Protein AF-A0A517LA61-F1 (afdb_monomer)

Radius of gyration: 18.2 Å; Cα contacts (8 Å, |Δi|>4): 589; chains: 1; bounding box: 49×53×45 Å

InterPro domains:
  IPR001279 Metallo-beta-lactamase [PF00753] (27-168)
  IPR001279 Metallo-beta-lactamase [SM00849] (23-198)
  IPR036866 Ribonuclease Z/Hydroxyacylglutathione hydrolase-like [G3DSA:3.60.15.10] (1-205)
  IPR036866 Ribonuclease Z/Hydroxyacylglutathione hydrolase-like [SSF56281] (8-183)
  IPR050855 Metallo-beta-lactamase type 2-like [PTHR42951] (25-186)

Structure (mmCIF, N/CA/C/O backbone):
data_AF-A0A517LA61-F1
#
_entry.id   AF-A0A517LA61-F1
#
loop_
_atom_site.group_PDB
_atom_site.id
_atom_site.type_symbol
_atom_site.label_atom_id
_atom_site.label_alt_id
_atom_site.label_comp_id
_atom_site.label_asym_id
_atom_site.label_entity_id
_atom_site.label_seq_id
_atom_site.pdbx_PDB_ins_code
_atom_site.Cartn_x
_atom_site.Cartn_y
_atom_site.Cartn_z
_atom_site.occupancy
_atom_site.B_iso_or_equiv
_atom_site.auth_seq_id
_atom_site.auth_comp_id
_atom_site.auth_asym_id
_atom_site.auth_atom_id
_atom_site.pdbx_PDB_model_num
ATOM 1 N N . MET A 1 1 ? -12.505 10.929 -4.471 1.00 92.62 1 MET A N 1
ATOM 2 C CA . MET A 1 1 ? -12.073 9.514 -4.511 1.00 92.62 1 MET A CA 1
ATOM 3 C C . MET A 1 1 ? -13.281 8.615 -4.743 1.00 92.62 1 MET A C 1
ATOM 5 O O . MET A 1 1 ? -14.379 9.000 -4.360 1.00 92.62 1 MET A O 1
ATOM 9 N N . GLN A 1 2 ? -13.093 7.457 -5.373 1.00 95.50 2 GLN A N 1
ATOM 10 C CA . GLN A 1 2 ? -14.073 6.368 -5.404 1.00 95.50 2 GLN A CA 1
ATOM 11 C C . GLN A 1 2 ? -13.797 5.432 -4.224 1.00 95.50 2 GLN A C 1
ATOM 13 O O . GLN A 1 2 ? -12.636 5.154 -3.944 1.00 95.50 2 GLN A O 1
ATOM 18 N N . VAL A 1 3 ? -14.842 4.941 -3.558 1.00 98.00 3 VAL A N 1
ATOM 19 C CA . VAL A 1 3 ? -14.723 3.997 -2.438 1.00 98.00 3 VAL A CA 1
ATOM 20 C C . VAL A 1 3 ? -15.301 2.652 -2.853 1.00 98.00 3 VAL A C 1
ATOM 22 O O . VAL A 1 3 ? -16.419 2.583 -3.363 1.00 98.00 3 VAL A O 1
ATOM 25 N N . HIS A 1 4 ? -14.544 1.589 -2.618 1.00 98.06 4 HIS A N 1
ATOM 26 C CA . HIS A 1 4 ? -14.990 0.211 -2.728 1.00 98.06 4 HIS A CA 1
ATOM 27 C C . HIS A 1 4 ? -14.914 -0.443 -1.346 1.00 98.06 4 HIS A C 1
ATOM 29 O O . HIS A 1 4 ? -13.824 -0.667 -0.821 1.00 98.06 4 HIS A O 1
ATOM 35 N N . ALA A 1 5 ? -16.070 -0.736 -0.750 1.00 97.81 5 ALA A N 1
ATOM 36 C CA . ALA A 1 5 ? -16.143 -1.563 0.449 1.00 97.81 5 ALA A CA 1
ATOM 37 C C . ALA A 1 5 ? -15.910 -3.023 0.035 1.00 97.81 5 ALA A C 1
ATOM 39 O O . ALA A 1 5 ? -16.805 -3.659 -0.520 1.00 97.81 5 ALA A O 1
ATOM 40 N N . TYR A 1 6 ? -14.694 -3.526 0.257 1.00 97.81 6 TYR A N 1
ATOM 41 C CA . TYR A 1 6 ? -14.330 -4.912 -0.047 1.00 97.81 6 TYR A CA 1
ATOM 42 C C . TYR A 1 6 ? -15.105 -5.881 0.855 1.00 97.81 6 TYR A C 1
ATOM 44 O O . TYR A 1 6 ? -15.585 -6.924 0.416 1.00 97.81 6 TYR A O 1
ATOM 52 N N . ASN A 1 7 ? -15.265 -5.499 2.121 1.00 96.50 7 ASN A N 1
ATOM 53 C CA . ASN A 1 7 ? -16.145 -6.120 3.105 1.00 96.50 7 ASN A CA 1
ATOM 54 C C . ASN A 1 7 ? -16.498 -5.074 4.192 1.00 96.50 7 ASN A C 1
ATOM 56 O O . ASN A 1 7 ? -16.289 -3.878 3.995 1.00 96.50 7 ASN A O 1
ATOM 60 N N . ASN A 1 8 ? -17.026 -5.510 5.340 1.00 95.12 8 ASN A N 1
ATOM 61 C CA . ASN A 1 8 ? -17.502 -4.610 6.401 1.00 95.12 8 ASN A CA 1
ATOM 62 C C . ASN A 1 8 ? -16.403 -3.761 7.072 1.00 95.12 8 ASN A C 1
ATOM 64 O O . ASN A 1 8 ? -16.715 -2.733 7.673 1.00 95.12 8 ASN A O 1
ATOM 68 N N . ASP A 1 9 ? -15.140 -4.183 7.004 1.00 97.50 9 ASP A N 1
ATOM 69 C CA . ASP A 1 9 ? -14.018 -3.578 7.732 1.00 97.50 9 ASP A CA 1
ATOM 70 C C . ASP A 1 9 ? -12.802 -3.291 6.836 1.00 97.50 9 ASP A C 1
ATOM 72 O O . ASP A 1 9 ? -11.721 -2.963 7.324 1.00 97.50 9 ASP A O 1
ATOM 76 N N . THR A 1 10 ? -12.959 -3.388 5.517 1.00 98.62 10 THR A N 1
ATOM 77 C CA . THR A 1 10 ? -11.886 -3.194 4.538 1.00 98.62 10 THR A CA 1
ATOM 78 C C . THR A 1 10 ? -12.390 -2.344 3.387 1.00 98.62 10 THR A C 1
ATOM 80 O O . THR A 1 10 ? -13.300 -2.740 2.656 1.00 98.62 10 THR A O 1
ATOM 83 N N . TYR A 1 11 ? -11.767 -1.185 3.202 1.00 98.81 11 TYR A N 1
ATOM 84 C CA . TYR A 1 11 ? -12.124 -0.233 2.160 1.00 98.81 11 TYR A CA 1
ATOM 85 C C . TYR A 1 11 ? -10.917 0.037 1.271 1.00 98.81 11 TYR A C 1
ATOM 87 O O . TYR A 1 11 ? -9.821 0.313 1.755 1.00 98.81 11 TYR A O 1
ATOM 95 N N . ILE A 1 12 ? -11.146 -0.017 -0.036 1.00 98.75 12 ILE A N 1
ATOM 96 C CA . ILE A 1 12 ? -10.175 0.326 -1.070 1.00 98.75 12 ILE A CA 1
ATOM 97 C C . ILE A 1 12 ? -10.637 1.642 -1.692 1.00 98.75 12 ILE A C 1
ATOM 99 O O . ILE A 1 12 ? -11.758 1.738 -2.201 1.00 98.75 12 ILE A O 1
ATOM 103 N N . LEU A 1 13 ? -9.798 2.670 -1.635 1.00 98.69 13 LEU A N 1
ATOM 104 C CA . LEU A 1 13 ? -10.106 3.995 -2.157 1.00 98.69 13 LEU A CA 1
ATOM 105 C C . LEU A 1 13 ? -9.262 4.253 -3.402 1.00 98.69 13 LEU A C 1
ATOM 107 O O . LEU A 1 13 ? -8.049 4.125 -3.353 1.00 98.69 13 LEU A O 1
ATOM 111 N N . ARG A 1 14 ? -9.888 4.659 -4.510 1.00 97.62 14 ARG A N 1
ATOM 112 C CA . ARG A 1 14 ? -9.196 5.081 -5.740 1.00 97.62 14 ARG A CA 1
ATOM 113 C C . ARG A 1 14 ? -9.246 6.598 -5.875 1.00 97.62 14 ARG A C 1
ATOM 115 O O . ARG A 1 14 ? -10.335 7.191 -5.911 1.00 97.62 14 ARG A O 1
ATOM 122 N N . GLN A 1 15 ? -8.096 7.243 -6.026 1.00 97.69 15 GLN A N 1
ATOM 123 C CA . GLN A 1 15 ? -8.041 8.651 -6.411 1.00 97.69 15 GLN A CA 1
ATOM 124 C C . GLN A 1 15 ? -8.430 8.852 -7.884 1.00 97.69 15 GLN A C 1
ATOM 126 O O . GLN A 1 15 ? -8.139 8.039 -8.757 1.00 97.69 15 GLN A O 1
ATOM 131 N N . SER A 1 16 ? -9.146 9.942 -8.169 1.00 95.56 16 SER A N 1
ATOM 132 C CA . SER A 1 16 ? -9.671 10.201 -9.511 1.00 95.56 16 SER A CA 1
ATOM 133 C C . SER A 1 16 ? -8.575 10.673 -10.464 1.00 95.56 16 SER A C 1
ATOM 135 O O . SER A 1 16 ? -7.780 11.540 -10.113 1.00 95.56 16 SER A O 1
ATOM 137 N N . GLY A 1 17 ? -8.635 10.224 -11.721 1.00 94.38 17 GLY A N 1
ATOM 138 C CA . GLY A 1 17 ? -7.790 10.757 -12.800 1.00 94.38 17 GLY A CA 1
ATOM 139 C C . GLY A 1 17 ? -8.034 12.241 -13.087 1.00 94.38 17 GLY A C 1
ATOM 140 O O . GLY A 1 17 ? -7.230 12.894 -13.745 1.00 94.38 17 GLY A O 1
ATOM 141 N N . LEU A 1 18 ? -9.152 12.795 -12.603 1.00 93.94 18 LEU A N 1
ATOM 142 C CA . LEU A 1 18 ? -9.452 14.224 -12.711 1.00 93.94 18 LEU A CA 1
ATOM 143 C C . LEU A 1 18 ? -8.603 15.075 -11.759 1.00 93.94 18 LEU A C 1
ATOM 145 O O . LEU A 1 18 ? -8.329 16.228 -12.081 1.00 93.94 18 LEU A O 1
ATOM 149 N N . THR A 1 19 ? -8.209 14.519 -10.609 1.00 94.94 19 THR A N 1
ATOM 150 C CA . THR A 1 19 ? -7.419 15.226 -9.588 1.00 94.94 19 THR A CA 1
ATOM 151 C C . THR A 1 19 ? -5.923 15.095 -9.832 1.00 94.94 19 THR A C 1
ATOM 153 O O . THR A 1 19 ? -5.206 16.083 -9.696 1.00 94.94 19 THR A O 1
ATOM 156 N N . ASP A 1 20 ? -5.478 13.902 -10.233 1.00 94.94 20 ASP A N 1
ATOM 157 C CA . ASP A 1 20 ? -4.083 13.607 -10.549 1.00 94.94 20 ASP A CA 1
ATOM 158 C C . ASP A 1 20 ? -3.984 12.350 -11.430 1.00 94.94 20 ASP A C 1
ATOM 160 O O . ASP A 1 20 ? -4.864 11.488 -11.357 1.00 94.94 20 ASP A O 1
ATOM 164 N N . TYR A 1 21 ? -2.965 12.251 -12.289 1.00 94.19 21 TYR A N 1
ATOM 165 C CA . TYR A 1 21 ? -2.841 11.125 -13.222 1.00 94.19 21 TYR A CA 1
ATOM 166 C C . TYR A 1 21 ? -2.330 9.842 -12.560 1.00 94.19 21 TYR A C 1
ATOM 168 O O . TYR A 1 21 ? -2.612 8.769 -13.091 1.00 94.19 21 TYR A O 1
ATOM 176 N N . GLU A 1 22 ? -1.652 9.936 -11.410 1.00 94.62 22 GLU A N 1
ATOM 177 C CA . GLU A 1 22 ? -1.128 8.769 -10.689 1.00 94.62 22 GLU A CA 1
ATOM 178 C C . GLU A 1 22 ? -2.254 7.859 -10.194 1.00 94.62 22 GLU A C 1
ATOM 180 O O . GLU A 1 22 ? -2.096 6.641 -10.108 1.00 94.62 22 GLU A O 1
ATOM 185 N N . LYS A 1 23 ? -3.430 8.447 -9.917 1.00 95.69 23 LYS A N 1
ATOM 186 C CA . LYS A 1 23 ? -4.659 7.742 -9.512 1.00 95.69 23 LYS A CA 1
ATOM 187 C C . LYS A 1 23 ? -4.413 6.663 -8.436 1.00 95.69 23 LYS A C 1
ATOM 189 O O . LYS A 1 23 ? -4.905 5.539 -8.626 1.00 95.69 23 LYS A O 1
ATOM 194 N N . PRO A 1 24 ? -3.692 6.976 -7.340 1.00 97.69 24 PRO A N 1
ATOM 195 C CA . PRO A 1 24 ? -3.276 5.971 -6.375 1.00 97.69 24 PRO A CA 1
ATOM 196 C C . PRO A 1 24 ? -4.459 5.272 -5.702 1.00 97.69 24 PRO A C 1
ATOM 198 O O . PRO A 1 24 ? -5.574 5.815 -5.611 1.00 97.69 24 PRO A O 1
ATOM 201 N N . PHE A 1 25 ? -4.191 4.066 -5.215 1.00 98.69 25 PHE A N 1
ATOM 202 C CA . PHE A 1 25 ? -5.055 3.316 -4.320 1.00 98.69 25 PHE A CA 1
ATOM 203 C C . PHE A 1 25 ? -4.609 3.504 -2.869 1.00 98.69 25 PHE A C 1
ATOM 205 O O . PHE A 1 25 ? -3.439 3.340 -2.551 1.00 98.69 25 PHE A O 1
ATOM 212 N N . LEU A 1 26 ? -5.559 3.815 -1.990 1.00 98.69 26 LEU A N 1
ATOM 213 C CA . LEU A 1 26 ? -5.361 3.879 -0.543 1.00 98.69 26 LEU A CA 1
ATOM 214 C C . LEU A 1 26 ? -6.178 2.760 0.102 1.00 98.69 26 LEU A C 1
ATOM 216 O O . LEU A 1 26 ? -7.251 2.393 -0.395 1.00 98.69 26 LEU A O 1
ATOM 220 N N . TYR A 1 27 ? -5.713 2.261 1.242 1.00 98.88 27 TYR A N 1
ATOM 221 C CA . TYR A 1 27 ? -6.362 1.153 1.940 1.00 98.88 27 TYR A CA 1
ATOM 222 C C . TYR A 1 27 ? -6.711 1.554 3.366 1.00 98.88 27 TYR A C 1
ATOM 224 O O . TYR A 1 27 ? -5.841 1.977 4.122 1.00 98.88 27 TYR A O 1
ATOM 232 N N . LEU A 1 28 ? -7.983 1.407 3.741 1.00 98.81 28 LEU A N 1
ATOM 233 C CA . LEU A 1 28 ? -8.470 1.690 5.089 1.00 98.81 28 LEU A CA 1
ATOM 234 C C . LEU A 1 28 ? -8.978 0.395 5.732 1.00 98.81 28 LEU A C 1
ATOM 236 O O . LEU A 1 28 ? -9.988 -0.175 5.307 1.00 98.81 28 LEU A O 1
ATOM 240 N N . LEU A 1 29 ? -8.244 -0.078 6.737 1.00 98.88 29 LEU A N 1
ATOM 241 C CA . LEU A 1 29 ? -8.402 -1.390 7.359 1.00 98.88 29 LEU A CA 1
ATOM 242 C C . LEU A 1 29 ? -8.835 -1.220 8.816 1.00 98.88 29 LEU A C 1
ATOM 244 O O . LEU A 1 29 ? -8.061 -0.759 9.656 1.00 98.88 29 LEU A O 1
ATOM 248 N N . PHE A 1 30 ? -10.069 -1.590 9.133 1.00 98.62 30 PHE A N 1
ATOM 249 C CA . PHE A 1 30 ? -10.589 -1.539 10.494 1.00 98.62 30 PHE A CA 1
ATOM 250 C C . PHE A 1 30 ? -10.239 -2.818 11.257 1.00 98.62 30 PHE A C 1
ATOM 252 O O . PHE A 1 30 ? -10.290 -3.925 10.719 1.00 98.62 30 PHE A O 1
ATOM 259 N N . GLY A 1 31 ? -9.887 -2.641 12.528 1.00 97.62 31 GLY A N 1
ATOM 260 C CA . GLY A 1 31 ? -9.835 -3.690 13.538 1.00 97.62 31 GLY A CA 1
ATOM 261 C C . GLY A 1 31 ? -10.668 -3.304 14.766 1.00 97.62 31 GLY A C 1
ATOM 262 O O . GLY A 1 31 ? -11.610 -2.510 14.695 1.00 97.62 31 GLY A O 1
ATOM 263 N N . HIS A 1 32 ? -10.303 -3.839 15.928 1.00 95.19 32 HIS A N 1
ATOM 264 C CA . HIS A 1 32 ? -10.955 -3.531 17.197 1.00 95.19 32 HIS A CA 1
ATOM 265 C C . HIS A 1 32 ? -10.211 -2.415 17.942 1.00 95.19 32 HIS A C 1
ATOM 267 O O . HIS A 1 32 ? -9.141 -2.628 18.514 1.00 95.19 32 HIS A O 1
ATOM 273 N N . GLY A 1 33 ? -10.801 -1.219 17.964 1.00 96.75 33 GLY A N 1
ATOM 274 C CA . GLY A 1 33 ? -10.229 -0.043 18.631 1.00 96.75 33 GLY A CA 1
ATOM 275 C C . GLY A 1 33 ? -9.178 0.703 17.802 1.00 96.75 33 GLY A C 1
ATOM 276 O O . GLY A 1 33 ? -8.739 1.775 18.213 1.00 96.75 33 GLY A O 1
ATOM 277 N N . LYS A 1 34 ? -8.792 0.179 16.632 1.00 98.50 34 LYS A N 1
ATOM 278 C CA . LYS A 1 34 ? -7.842 0.818 15.716 1.00 98.50 34 LYS A CA 1
ATOM 279 C C . LYS A 1 34 ? -8.290 0.694 14.266 1.00 98.50 34 LYS A C 1
ATOM 281 O O . LYS A 1 34 ? -8.970 -0.262 13.896 1.00 98.50 34 LYS A O 1
ATOM 286 N N . VAL A 1 35 ? -7.872 1.650 13.453 1.00 98.62 35 VAL A N 1
ATOM 287 C CA . VAL A 1 35 ? -8.028 1.652 12.000 1.00 98.62 35 VAL A CA 1
ATOM 288 C C . VAL A 1 35 ? -6.698 2.054 11.376 1.00 98.62 35 VAL A C 1
ATOM 290 O O . VAL A 1 35 ? -6.043 2.973 11.858 1.00 98.62 35 VAL A O 1
ATOM 293 N N . TYR A 1 36 ? -6.279 1.348 10.333 1.00 98.94 36 TYR A N 1
ATOM 294 C CA . TYR A 1 36 ? -5.043 1.629 9.615 1.00 98.94 36 TYR A CA 1
ATOM 295 C C . TYR A 1 36 ? -5.353 2.209 8.242 1.00 98.94 36 TYR A C 1
ATOM 297 O O . TYR A 1 36 ? -6.097 1.602 7.474 1.00 98.94 36 TYR A O 1
ATOM 305 N N . LEU A 1 37 ? -4.788 3.375 7.953 1.00 98.94 37 LEU A N 1
ATOM 306 C CA . LEU A 1 37 ? -4.734 3.964 6.625 1.00 98.94 37 LEU A CA 1
ATOM 307 C C . LEU A 1 37 ? -3.338 3.722 6.048 1.00 98.94 37 LEU A C 1
ATOM 309 O O . LEU A 1 37 ? -2.357 4.211 6.611 1.00 98.94 37 LEU A O 1
ATOM 313 N N . LEU A 1 38 ? -3.279 2.996 4.933 1.00 98.94 38 LEU A N 1
ATOM 314 C CA . LEU A 1 38 ? -2.085 2.858 4.107 1.00 98.94 38 LEU A CA 1
ATOM 315 C C . LEU A 1 38 ? -2.167 3.835 2.932 1.00 98.94 38 LEU A C 1
ATOM 317 O O . LEU A 1 38 ? -3.091 3.734 2.119 1.00 98.94 38 LEU A O 1
ATOM 321 N N . ASP A 1 39 ? -1.167 4.712 2.864 1.00 98.81 39 ASP A N 1
ATOM 322 C CA . ASP A 1 39 ? -1.005 5.809 1.911 1.00 98.81 39 ASP A CA 1
ATOM 323 C C . ASP A 1 39 ? -2.064 6.919 2.048 1.00 98.81 39 ASP A C 1
ATOM 325 O O . ASP A 1 39 ? -3.205 6.711 2.463 1.00 98.81 39 ASP A O 1
ATOM 329 N N . THR A 1 40 ? -1.671 8.150 1.718 1.00 98.62 40 THR A N 1
ATOM 330 C CA . THR A 1 40 ? -2.514 9.356 1.792 1.00 98.62 40 THR A CA 1
ATOM 331 C C . THR A 1 40 ? -2.807 9.953 0.413 1.00 98.62 40 THR A C 1
ATOM 333 O O . THR A 1 40 ? -3.502 10.966 0.292 1.00 98.62 40 THR A O 1
ATOM 336 N N . GLY A 1 41 ? -2.373 9.262 -0.640 1.00 97.19 41 GLY A N 1
ATOM 337 C CA . GLY A 1 41 ? -2.674 9.575 -2.028 1.00 97.19 41 GLY A CA 1
ATOM 338 C C . GLY A 1 41 ? -1.785 10.661 -2.622 1.00 97.19 41 GLY A C 1
ATOM 339 O O . GLY A 1 41 ? -0.766 11.059 -2.063 1.00 97.19 41 GLY A O 1
ATOM 340 N N . SER A 1 42 ? -2.219 11.139 -3.785 1.00 97.06 42 SER A N 1
ATOM 341 C CA . SER A 1 42 ? -1.485 12.042 -4.667 1.00 97.06 42 SER A CA 1
ATOM 342 C C . SER A 1 42 ? -2.091 13.456 -4.647 1.00 97.06 42 SER A C 1
ATOM 344 O O . SER A 1 42 ? -3.095 13.725 -3.975 1.00 97.06 42 SER A O 1
ATOM 346 N N . LEU A 1 43 ? -1.490 14.390 -5.386 1.00 94.25 43 LEU A N 1
ATOM 347 C CA . LEU A 1 43 ? -1.892 15.795 -5.472 1.00 94.25 43 LEU A CA 1
ATOM 348 C C . LEU A 1 43 ? -3.405 15.963 -5.671 1.00 94.25 43 LEU A C 1
ATOM 350 O O . LEU A 1 43 ? -4.046 15.256 -6.444 1.00 94.25 43 LEU A O 1
ATOM 354 N N . ASN A 1 44 ? -3.988 16.934 -4.965 1.00 94.50 44 ASN A N 1
ATOM 355 C CA . ASN A 1 44 ? -5.423 17.242 -5.009 1.00 94.50 44 ASN A CA 1
ATOM 356 C C . ASN A 1 44 ? -6.346 16.054 -4.646 1.00 94.50 44 ASN A C 1
ATOM 358 O O . ASN A 1 44 ? -7.528 16.067 -4.994 1.00 94.50 44 ASN A O 1
ATOM 362 N N . GLY A 1 45 ? -5.828 15.022 -3.967 1.00 94.44 45 GLY A N 1
ATOM 363 C CA . GLY A 1 45 ? -6.600 13.846 -3.561 1.00 94.44 45 GLY A CA 1
ATOM 364 C C . GLY A 1 45 ? -7.586 14.118 -2.425 1.00 94.44 45 GLY 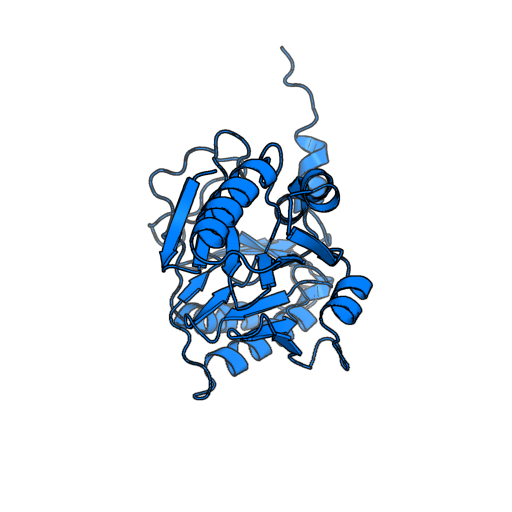A C 1
ATOM 365 O O . GLY A 1 45 ? -8.702 13.595 -2.463 1.00 94.44 45 GLY A O 1
ATOM 366 N N . HIS A 1 46 ? -7.184 14.957 -1.461 1.00 96.06 46 HIS A N 1
ATOM 367 C CA . HIS A 1 46 ? -7.961 15.357 -0.277 1.00 96.06 46 HIS A CA 1
ATOM 368 C C . HIS A 1 46 ? -8.642 14.165 0.433 1.00 96.06 46 HIS A C 1
ATOM 370 O O . HIS A 1 46 ? -9.874 14.051 0.408 1.00 96.06 46 HIS A O 1
ATOM 376 N N . PRO A 1 47 ? -7.866 13.214 0.993 1.00 97.50 47 PRO A N 1
ATOM 377 C CA . PRO A 1 47 ? -8.405 11.983 1.570 1.00 97.50 47 PRO A CA 1
ATOM 378 C C . PRO A 1 47 ? -9.229 12.178 2.857 1.00 97.50 47 PRO A C 1
ATOM 380 O O . PRO A 1 47 ? -10.101 11.352 3.138 1.00 97.50 47 PRO A O 1
ATOM 383 N N . ALA A 1 48 ? -9.007 13.223 3.662 1.00 98.12 48 ALA A N 1
ATOM 384 C CA . ALA A 1 48 ? -9.587 13.259 5.010 1.00 98.12 48 ALA A CA 1
ATOM 385 C C . ALA A 1 48 ? -11.124 13.290 5.066 1.00 98.12 48 ALA A C 1
ATOM 387 O O . ALA A 1 48 ? -11.670 12.576 5.907 1.00 98.12 48 ALA A O 1
ATOM 388 N N . PRO A 1 49 ? -11.867 14.029 4.213 1.00 97.75 49 PRO A N 1
ATOM 389 C CA . PRO A 1 49 ? -13.323 14.070 4.299 1.00 97.75 49 PRO A CA 1
ATOM 390 C C . PRO A 1 49 ? -13.946 12.706 4.006 1.00 97.75 49 PRO A C 1
ATOM 392 O O . PRO A 1 49 ? -14.895 12.301 4.675 1.00 97.75 49 PRO A O 1
ATOM 395 N N . ILE A 1 50 ? -13.397 11.967 3.032 1.00 98.19 50 ILE A N 1
ATOM 396 C CA . ILE A 1 50 ? -13.914 10.637 2.704 1.00 98.19 50 ILE A CA 1
ATOM 397 C C . ILE A 1 50 ? -13.556 9.619 3.792 1.00 98.19 50 ILE A C 1
ATOM 399 O O . ILE A 1 50 ? -14.405 8.813 4.161 1.00 98.19 50 ILE A O 1
ATOM 403 N N . ILE A 1 51 ? -12.356 9.706 4.373 1.00 98.62 51 ILE A N 1
ATOM 404 C CA . ILE A 1 51 ? -11.951 8.870 5.511 1.00 98.62 51 ILE A CA 1
ATOM 405 C C . ILE A 1 51 ? -12.821 9.160 6.738 1.00 98.62 51 ILE A C 1
ATOM 407 O O . ILE A 1 51 ? -13.293 8.226 7.381 1.00 98.62 51 ILE A O 1
ATOM 411 N N . ALA A 1 52 ? -13.091 10.433 7.041 1.00 98.44 52 ALA A N 1
ATOM 412 C CA . ALA A 1 52 ? -13.956 10.831 8.149 1.00 98.44 52 ALA A CA 1
ATOM 413 C C . ALA A 1 52 ? -15.373 10.266 7.996 1.00 98.44 52 ALA A C 1
ATOM 415 O O . ALA A 1 52 ? -15.927 9.763 8.971 1.00 98.44 52 ALA A O 1
ATOM 416 N N . ASN A 1 53 ? -15.932 10.283 6.780 1.00 98.19 53 ASN A N 1
ATOM 417 C CA . ASN A 1 53 ? -17.241 9.688 6.509 1.00 98.19 53 ASN A CA 1
ATOM 418 C C . ASN A 1 53 ? -17.240 8.172 6.755 1.00 98.19 53 ASN A C 1
ATOM 420 O O . ASN A 1 53 ? -18.097 7.678 7.480 1.00 98.19 53 ASN A O 1
ATOM 424 N N . ILE A 1 54 ? -16.244 7.443 6.237 1.00 98.44 54 ILE A N 1
ATOM 425 C CA . ILE A 1 54 ? -16.152 5.987 6.441 1.00 98.44 54 ILE A CA 1
ATOM 426 C C . ILE A 1 54 ? -15.979 5.653 7.933 1.00 98.44 54 ILE A C 1
ATOM 428 O O . ILE A 1 54 ? -16.619 4.737 8.449 1.00 98.44 54 ILE A O 1
ATOM 432 N N . ILE A 1 55 ? -15.145 6.408 8.658 1.00 98.44 55 ILE A N 1
ATOM 433 C CA . ILE A 1 55 ? -14.960 6.220 10.104 1.00 98.44 55 ILE A CA 1
ATOM 434 C C . ILE A 1 55 ? -16.247 6.553 10.872 1.00 98.44 55 ILE A C 1
ATOM 436 O O . ILE A 1 55 ? -16.571 5.853 11.831 1.00 98.44 55 ILE A O 1
ATOM 440 N N . ALA A 1 56 ? -16.997 7.583 10.473 1.00 98.00 56 ALA A N 1
ATOM 441 C CA . ALA A 1 56 ? -18.278 7.924 11.091 1.00 98.00 56 ALA A CA 1
ATOM 442 C C . ALA A 1 56 ? -19.300 6.795 10.931 1.00 98.00 56 ALA A C 1
ATOM 444 O O . ALA A 1 56 ? -19.910 6.392 11.923 1.00 98.00 56 ALA A O 1
ATOM 445 N N . ASP A 1 57 ? -19.412 6.234 9.727 1.00 97.00 57 ASP A N 1
ATOM 446 C CA . ASP A 1 57 ? -20.294 5.102 9.443 1.00 97.00 57 ASP A CA 1
ATOM 447 C C . ASP A 1 57 ? -19.893 3.864 10.260 1.00 97.00 57 ASP A C 1
ATOM 449 O O . ASP A 1 57 ? -20.736 3.237 10.906 1.00 97.00 57 ASP A O 1
ATOM 453 N N . TYR A 1 58 ? -18.593 3.552 10.334 1.00 96.31 58 TYR A N 1
ATOM 454 C CA . TYR A 1 58 ? -18.096 2.457 11.170 1.00 96.31 58 TYR A CA 1
ATOM 455 C C . TYR A 1 58 ? -18.406 2.678 12.659 1.00 96.31 58 TYR A C 1
ATOM 457 O O . TYR A 1 58 ? -18.854 1.758 13.352 1.00 96.31 58 TYR A O 1
ATOM 465 N N . LYS A 1 59 ? -18.205 3.903 13.166 1.00 95.88 59 LYS A N 1
ATOM 466 C CA . LYS A 1 59 ? -18.466 4.257 14.570 1.00 95.88 59 LYS A CA 1
ATOM 467 C C . LYS A 1 59 ? -19.951 4.276 14.924 1.00 95.88 59 LYS A C 1
ATOM 469 O O . LYS A 1 59 ? -20.276 4.058 16.089 1.00 95.88 59 LYS A O 1
ATOM 474 N N . ALA A 1 60 ? -20.848 4.485 13.961 1.00 95.94 60 ALA A N 1
ATOM 475 C CA . ALA A 1 60 ? -22.288 4.382 14.196 1.00 95.94 60 ALA A CA 1
ATOM 476 C C . ALA A 1 60 ? -22.689 2.970 14.664 1.00 95.94 60 ALA A C 1
ATOM 478 O O . ALA A 1 60 ? -23.562 2.831 15.519 1.00 95.94 60 ALA A O 1
ATOM 479 N N . ALA A 1 61 ? -22.009 1.933 14.162 1.00 93.31 61 ALA A N 1
ATOM 480 C CA . ALA A 1 61 ? -22.148 0.558 14.643 1.00 93.31 61 ALA A CA 1
ATOM 481 C C . ALA A 1 61 ? -21.196 0.222 15.812 1.00 93.31 61 ALA A C 1
ATOM 483 O O . ALA A 1 61 ? -21.478 -0.685 16.593 1.00 93.31 61 ALA A O 1
ATOM 484 N N . ASN A 1 62 ? -20.086 0.957 15.953 1.00 93.69 62 ASN A N 1
ATOM 485 C CA . ASN A 1 62 ? -19.007 0.693 16.910 1.00 93.69 62 ASN A CA 1
ATOM 486 C C . ASN A 1 62 ? -18.622 1.969 17.695 1.00 93.69 62 ASN A C 1
ATOM 488 O O . ASN A 1 62 ? -17.611 2.605 17.389 1.00 93.69 62 ASN A O 1
ATOM 492 N N . PRO A 1 63 ? -19.386 2.365 18.730 1.00 94.31 63 PRO A N 1
ATOM 493 C CA . PRO A 1 63 ? -19.240 3.677 19.374 1.00 94.31 63 PRO A CA 1
ATOM 494 C C . PRO A 1 63 ? -17.954 3.854 20.203 1.00 94.31 63 PRO A C 1
ATOM 496 O O . PRO A 1 63 ? -17.671 4.960 20.670 1.00 94.31 63 PRO A O 1
ATOM 499 N N . ALA A 1 64 ? -17.163 2.795 20.394 1.00 94.94 64 ALA A N 1
ATOM 500 C CA . ALA A 1 64 ? -15.905 2.853 21.131 1.00 94.94 64 ALA A CA 1
ATOM 501 C C . ALA A 1 64 ? -14.895 3.837 20.489 1.00 94.94 64 ALA A C 1
ATOM 503 O O . ALA A 1 64 ? -14.937 4.076 19.275 1.00 94.94 64 ALA A O 1
ATOM 504 N N . PRO A 1 65 ? -13.981 4.436 21.277 1.00 96.81 65 PRO A N 1
ATOM 505 C CA . PRO A 1 65 ? -12.876 5.229 20.739 1.00 96.81 65 PRO A CA 1
ATOM 506 C C . PRO A 1 65 ? -12.028 4.443 19.728 1.00 96.81 65 PRO A C 1
ATOM 508 O O . PRO A 1 65 ? -11.872 3.230 19.868 1.00 96.81 65 PRO A O 1
ATOM 511 N N . LEU A 1 66 ? -11.481 5.140 18.728 1.00 97.50 66 LEU A N 1
ATOM 512 C CA . LEU A 1 66 ? -10.599 4.558 17.713 1.00 97.50 66 LEU A CA 1
ATOM 513 C C . LEU A 1 66 ? -9.259 5.292 17.659 1.00 97.50 66 LEU A C 1
ATOM 515 O O . LEU A 1 66 ? -9.215 6.515 17.747 1.00 97.50 66 LEU A O 1
ATOM 519 N N . GLU A 1 67 ? -8.183 4.550 17.438 1.00 98.44 67 GLU A N 1
ATOM 520 C CA . GLU A 1 67 ? -6.905 5.096 16.986 1.00 98.44 67 GLU A CA 1
ATOM 521 C C . GLU A 1 67 ? -6.794 4.928 15.463 1.00 98.44 67 GLU A C 1
ATOM 523 O O . GLU A 1 67 ? -6.770 3.805 14.961 1.00 98.44 67 GLU A O 1
ATOM 528 N N . LEU A 1 68 ? -6.733 6.036 14.726 1.00 98.81 68 LEU A N 1
ATOM 529 C CA . LEU A 1 68 ? -6.352 6.063 13.319 1.00 98.81 68 LEU A CA 1
ATOM 530 C C . LEU A 1 68 ? -4.828 6.060 13.215 1.00 98.81 68 LEU A C 1
ATOM 532 O O . LEU A 1 68 ? -4.169 7.035 13.570 1.00 98.81 68 LEU A O 1
ATOM 536 N N . ILE A 1 69 ? -4.274 4.969 12.708 1.00 98.88 69 ILE A N 1
ATOM 537 C CA . ILE A 1 69 ? -2.859 4.843 12.384 1.00 98.88 69 ILE A CA 1
ATOM 538 C C . ILE A 1 69 ? -2.694 5.176 10.904 1.00 98.88 69 ILE A C 1
ATOM 540 O O . ILE A 1 69 ? -3.287 4.512 10.060 1.00 98.88 69 ILE A O 1
ATOM 544 N N . VAL A 1 70 ? -1.894 6.190 10.594 1.00 98.94 70 VAL A N 1
ATOM 545 C CA . VAL A 1 70 ? -1.553 6.572 9.219 1.00 98.94 70 VAL A CA 1
ATOM 546 C C . VAL A 1 70 ? -0.126 6.131 8.943 1.00 98.94 70 VAL A C 1
ATOM 548 O O . VAL A 1 70 ? 0.795 6.545 9.651 1.00 98.94 70 VAL A O 1
ATOM 551 N N . GLY A 1 71 ? 0.044 5.277 7.942 1.00 98.81 71 GLY A N 1
ATOM 552 C CA . GLY A 1 71 ? 1.335 4.815 7.457 1.00 98.81 71 GLY A CA 1
ATOM 553 C C . GLY A 1 71 ? 1.375 4.803 5.935 1.00 98.81 71 GLY A C 1
ATOM 554 O O . GLY A 1 71 ? 0.364 5.030 5.275 1.00 98.81 71 GLY A O 1
ATOM 555 N N . HIS A 1 72 ? 2.552 4.533 5.386 1.00 98.81 72 HIS A N 1
ATOM 556 C CA . HIS A 1 72 ? 2.800 4.627 3.952 1.00 98.81 72 HIS A CA 1
ATOM 557 C C . HIS A 1 72 ? 3.515 3.374 3.480 1.00 98.81 72 HIS A C 1
ATOM 559 O O . HIS A 1 72 ? 4.325 2.813 4.221 1.00 98.81 72 HIS A O 1
ATOM 565 N N . SER A 1 73 ? 3.215 2.946 2.259 1.00 98.69 73 SER A N 1
ATOM 566 C CA . SER A 1 73 ? 3.960 1.884 1.601 1.00 98.69 73 SER A CA 1
ATOM 567 C C . SER A 1 73 ? 5.367 2.354 1.248 1.00 98.69 73 SER A C 1
ATOM 569 O O . SER A 1 73 ? 6.274 1.530 1.290 1.00 98.69 73 SER A O 1
ATOM 571 N N . HIS A 1 74 ? 5.556 3.650 0.955 1.00 98.19 74 HIS A N 1
ATOM 572 C CA . HIS A 1 74 ? 6.856 4.323 0.854 1.00 98.19 74 HIS A CA 1
ATOM 573 C C . HIS A 1 74 ? 6.736 5.864 0.760 1.00 98.19 74 HIS A C 1
ATOM 575 O O . HIS A 1 74 ? 5.648 6.429 0.854 1.00 98.19 74 HIS A O 1
ATOM 581 N N . SER A 1 75 ? 7.872 6.541 0.568 1.00 96.94 75 SER A N 1
ATOM 582 C CA . SER A 1 75 ? 8.054 7.995 0.666 1.00 96.94 75 SER A CA 1
ATOM 583 C C . SER A 1 75 ? 7.852 8.838 -0.598 1.00 96.94 75 SER A C 1
ATOM 585 O O . SER A 1 75 ? 8.107 10.048 -0.565 1.00 96.94 75 SER A O 1
ATOM 587 N N . HIS A 1 76 ? 7.405 8.269 -1.722 1.00 95.44 76 HIS A N 1
ATOM 588 C CA . HIS A 1 76 ? 7.133 9.084 -2.912 1.00 95.44 76 HIS A CA 1
ATOM 589 C C . HIS A 1 76 ? 5.875 9.940 -2.756 1.00 95.44 76 HIS A C 1
ATOM 591 O O . HIS A 1 76 ? 4.975 9.672 -1.962 1.00 95.44 76 HIS A O 1
ATOM 597 N N . TRP A 1 77 ? 5.857 11.053 -3.488 1.00 94.94 77 TRP A N 1
ATOM 598 C CA . TRP A 1 77 ? 4.898 12.146 -3.311 1.00 94.94 77 TRP A CA 1
ATOM 599 C C . TRP A 1 77 ? 3.447 11.723 -3.558 1.00 94.94 77 TRP A C 1
ATOM 601 O O . TRP A 1 77 ? 2.538 12.274 -2.951 1.00 94.94 77 TRP A O 1
ATOM 611 N N . ASP A 1 78 ? 3.236 10.753 -4.429 1.00 94.44 78 ASP A N 1
ATOM 612 C CA . ASP A 1 78 ? 1.965 10.151 -4.812 1.00 94.44 78 ASP A CA 1
ATOM 613 C C . ASP A 1 78 ? 1.401 9.170 -3.773 1.00 94.44 78 ASP A C 1
ATOM 615 O O . ASP A 1 78 ? 0.249 8.745 -3.887 1.00 94.44 78 ASP A O 1
ATOM 619 N N . HIS A 1 79 ? 2.172 8.909 -2.716 1.00 98.12 79 HIS A N 1
ATOM 620 C CA . HIS A 1 79 ? 1.763 8.167 -1.525 1.00 98.12 79 HIS A CA 1
ATOM 621 C C . HIS A 1 79 ? 1.546 9.071 -0.312 1.00 98.12 79 HIS A C 1
ATOM 623 O O . HIS A 1 79 ? 0.823 8.682 0.604 1.00 98.12 79 HIS A O 1
ATOM 629 N N . VAL A 1 80 ? 2.154 10.263 -0.296 1.00 98.19 80 VAL A N 1
ATOM 630 C CA . VAL A 1 80 ? 2.253 11.129 0.896 1.00 98.19 80 VAL A CA 1
ATOM 631 C C . VAL A 1 80 ? 1.637 12.522 0.695 1.00 98.19 80 VAL A C 1
ATOM 633 O O . VAL A 1 80 ? 1.704 13.377 1.580 1.00 98.19 80 VAL A O 1
ATOM 636 N N . ALA A 1 81 ? 1.051 12.826 -0.469 1.00 97.94 81 ALA A N 1
ATOM 637 C CA . ALA A 1 81 ? 0.553 14.177 -0.756 1.00 97.94 81 ALA A CA 1
ATOM 638 C C . ALA A 1 81 ? -0.608 14.595 0.160 1.00 97.94 81 ALA A C 1
ATOM 640 O O . ALA A 1 81 ? -0.831 15.794 0.356 1.00 97.94 81 ALA A O 1
ATOM 641 N N . GLY A 1 82 ? -1.343 13.633 0.725 1.00 98.06 82 GLY A N 1
ATOM 642 C CA . GLY A 1 82 ? -2.409 13.873 1.697 1.00 98.06 82 GLY A CA 1
ATOM 643 C C . GLY A 1 82 ? -1.922 14.097 3.133 1.00 98.06 82 GLY A C 1
ATOM 644 O O . GLY A 1 82 ? -2.729 14.444 3.998 1.00 98.06 82 GLY A O 1
ATOM 645 N N . ASP A 1 83 ? -0.623 13.958 3.411 1.00 98.62 83 ASP A N 1
ATOM 646 C CA . ASP A 1 83 ? -0.042 14.071 4.753 1.00 98.62 83 ASP A CA 1
ATOM 647 C C . ASP A 1 83 ? -0.420 15.344 5.513 1.00 98.62 83 ASP A C 1
ATOM 649 O O . ASP A 1 83 ? -0.734 15.238 6.702 1.00 98.62 83 ASP A O 1
ATOM 653 N N . PRO A 1 84 ? -0.401 16.553 4.907 1.00 97.81 84 PRO A N 1
ATOM 654 C CA . PRO A 1 84 ? -0.774 17.763 5.633 1.00 97.81 84 PRO A CA 1
ATOM 655 C C . PRO A 1 84 ? -2.202 17.700 6.178 1.00 97.81 84 PRO A C 1
ATOM 657 O O . PRO A 1 84 ? -2.470 18.21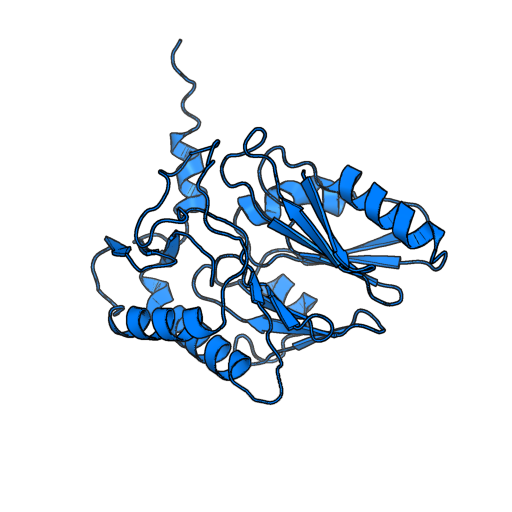9 7.259 1.00 97.81 84 PRO A O 1
ATOM 660 N N . GLU A 1 85 ? -3.116 17.054 5.455 1.00 97.12 85 GLU A N 1
ATOM 661 C CA . GLU A 1 85 ? -4.496 16.878 5.892 1.00 97.12 85 GLU A CA 1
ATOM 662 C C . GLU A 1 85 ? -4.588 15.810 6.986 1.00 97.12 85 GLU A C 1
ATOM 664 O O . GLU A 1 85 ? -5.196 16.040 8.030 1.00 97.12 85 GLU A O 1
ATOM 669 N N . MET A 1 86 ? -3.909 14.675 6.796 1.00 98.31 86 MET A N 1
ATOM 670 C CA . MET A 1 86 ? -3.966 13.550 7.730 1.00 98.31 86 MET A CA 1
ATOM 671 C C . MET A 1 86 ? -3.261 13.824 9.065 1.00 98.31 86 MET A C 1
ATOM 673 O O . MET A 1 86 ? -3.746 13.394 10.109 1.00 98.31 86 MET A O 1
ATOM 677 N N . LYS A 1 87 ? -2.172 14.604 9.077 1.00 97.56 87 LYS A N 1
ATOM 678 C CA . LYS A 1 87 ? -1.516 15.073 10.316 1.00 97.56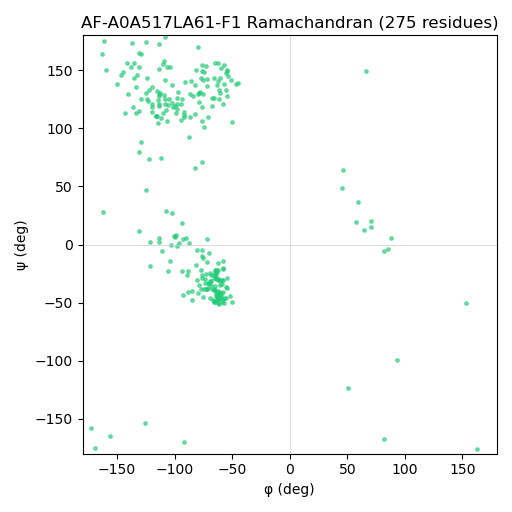 87 LYS A CA 1
ATOM 679 C C . LYS A 1 87 ? -2.422 15.981 11.147 1.00 97.56 87 LYS A C 1
ATOM 681 O O . LYS A 1 87 ? -2.312 15.999 12.369 1.00 97.56 87 LYS A O 1
ATOM 686 N N . ASN A 1 88 ? -3.315 16.714 10.484 1.00 95.75 88 ASN A N 1
ATOM 687 C CA . ASN A 1 88 ? -4.294 17.597 11.114 1.00 95.75 88 ASN A CA 1
ATOM 688 C C . ASN A 1 88 ? -5.683 16.945 11.245 1.00 95.75 88 ASN A C 1
ATOM 690 O O . ASN A 1 88 ? -6.644 17.622 11.615 1.00 95.75 88 ASN A O 1
ATOM 694 N N . PHE A 1 89 ? -5.805 15.645 10.950 1.00 97.50 89 PHE A N 1
ATOM 695 C CA . PHE A 1 89 ? -7.066 14.921 11.037 1.00 97.50 89 PHE A CA 1
ATOM 696 C C . PHE A 1 89 ? -7.584 14.933 12.475 1.00 97.50 89 PHE A C 1
ATOM 698 O O . PHE A 1 89 ? -6.893 14.509 13.404 1.00 97.50 89 PHE A O 1
ATOM 705 N N . SER A 1 90 ? -8.821 15.390 12.649 1.00 93.44 90 SER A N 1
ATOM 706 C CA . SER A 1 90 ? -9.482 15.461 13.946 1.00 93.44 90 SER A CA 1
ATOM 707 C C . SER A 1 90 ? -10.942 15.064 13.810 1.00 9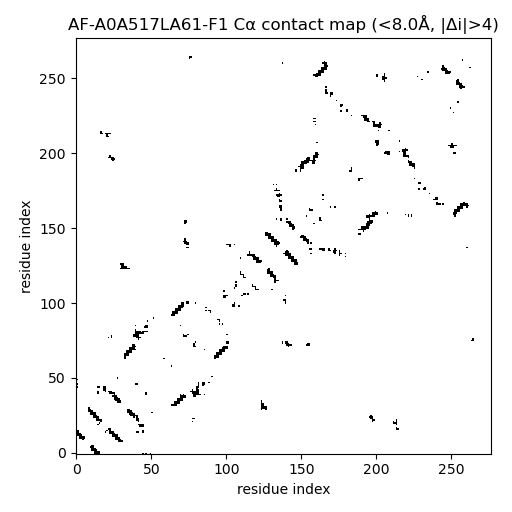3.44 90 SER A C 1
ATOM 709 O O . SER A 1 90 ? -11.667 15.577 12.957 1.00 93.44 90 SER A O 1
ATOM 711 N N . MET A 1 91 ? -11.375 14.143 14.665 1.00 95.94 91 MET A N 1
ATOM 712 C CA . MET A 1 91 ? -12.749 13.671 14.729 1.00 95.94 91 MET A CA 1
ATOM 713 C C . MET A 1 91 ? -13.072 13.245 16.171 1.00 95.94 91 MET A C 1
ATOM 715 O O . MET A 1 91 ? -12.243 12.594 16.811 1.00 95.94 91 MET A O 1
ATOM 719 N N . PRO A 1 92 ? -14.258 13.575 16.720 1.00 95.62 92 PRO A N 1
ATOM 720 C CA . PRO A 1 92 ? -14.625 13.170 18.074 1.00 95.62 92 PRO A CA 1
ATOM 721 C C . PRO A 1 92 ? -14.513 11.655 18.295 1.00 95.62 92 PRO A C 1
ATOM 723 O O . PRO A 1 92 ? -15.074 10.849 17.551 1.00 95.62 92 PRO A O 1
ATOM 726 N N . GLY A 1 93 ? -13.793 11.262 19.349 1.00 96.50 93 GLY A N 1
ATOM 727 C CA . G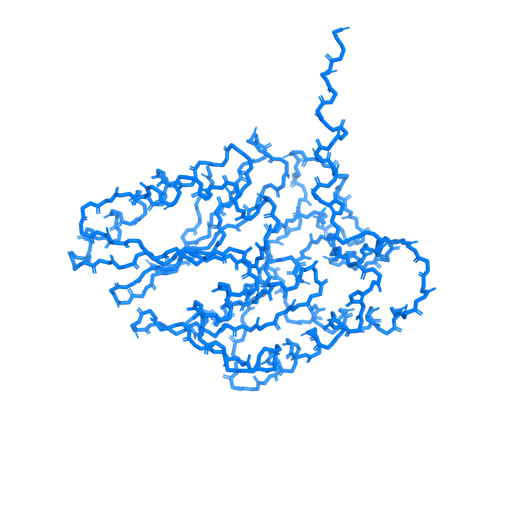LY A 1 93 ? -13.569 9.852 19.675 1.00 96.50 93 GLY A CA 1
ATOM 728 C C . GLY A 1 93 ? -12.631 9.121 18.707 1.00 96.50 93 GLY A C 1
ATOM 729 O O . GLY A 1 93 ? -12.695 7.889 18.644 1.00 96.50 93 GLY A O 1
ATOM 730 N N . VAL A 1 94 ? -11.805 9.857 17.956 1.00 98.25 94 VAL A N 1
ATOM 731 C CA . VAL A 1 94 ? -10.730 9.326 17.112 1.00 98.25 94 VAL A CA 1
ATOM 732 C C . VAL A 1 94 ? -9.428 10.062 17.431 1.00 98.25 94 VAL A C 1
ATOM 734 O O . VAL A 1 94 ? -9.380 11.289 17.383 1.00 98.25 94 VAL A O 1
ATOM 737 N N . THR A 1 95 ? -8.375 9.323 17.765 1.00 98.12 95 THR A N 1
ATOM 738 C CA . THR A 1 95 ? -7.007 9.852 17.893 1.00 98.12 95 THR A CA 1
ATOM 739 C C . THR A 1 95 ? -6.181 9.456 16.679 1.00 98.12 95 THR A C 1
ATOM 741 O O . THR A 1 95 ? -6.437 8.405 16.102 1.00 98.12 95 THR A O 1
ATOM 744 N N . THR A 1 96 ? -5.160 10.236 16.325 1.00 98.25 96 THR A N 1
ATOM 745 C CA . THR A 1 96 ? -4.303 9.945 15.166 1.00 98.25 96 THR A CA 1
ATOM 746 C C . THR A 1 96 ? -2.881 9.609 15.608 1.00 98.25 96 THR A C 1
ATOM 748 O O . THR A 1 96 ? -2.252 10.388 16.325 1.00 98.25 96 THR A O 1
ATOM 751 N N . ARG A 1 97 ? -2.354 8.474 15.143 1.00 98.25 97 ARG A N 1
ATOM 752 C CA . ARG A 1 97 ? -0.937 8.107 15.202 1.00 98.25 97 ARG A CA 1
ATOM 753 C C . ARG A 1 97 ? -0.370 8.153 13.788 1.00 98.25 97 ARG A C 1
ATOM 755 O O . ARG A 1 97 ? -0.734 7.342 12.945 1.00 98.25 97 ARG A O 1
ATOM 762 N N . PHE A 1 98 ? 0.529 9.092 13.537 1.00 98.75 98 PHE A N 1
ATOM 763 C CA . PHE A 1 98 ? 1.131 9.289 12.222 1.00 98.75 98 PHE A CA 1
ATOM 764 C C . PHE A 1 98 ? 2.548 8.701 12.192 1.00 98.75 98 PHE A C 1
ATOM 766 O O . PHE A 1 98 ? 3.389 9.106 12.994 1.00 98.75 98 PHE A O 1
ATOM 773 N N . ILE A 1 99 ? 2.814 7.757 11.288 1.00 98.75 99 ILE A N 1
ATOM 774 C CA . ILE A 1 99 ? 4.147 7.190 11.046 1.00 98.75 99 ILE A CA 1
ATOM 775 C C . ILE A 1 99 ? 4.730 7.898 9.824 1.00 98.75 99 ILE A C 1
ATOM 777 O O . ILE A 1 99 ? 4.201 7.768 8.719 1.00 98.75 99 ILE A O 1
ATOM 781 N N . ALA A 1 100 ? 5.791 8.685 10.028 1.00 98.25 100 ALA A N 1
ATOM 782 C CA . ALA A 1 100 ? 6.382 9.449 8.938 1.00 98.25 100 ALA A CA 1
ATOM 783 C C . ALA A 1 100 ? 7.013 8.529 7.873 1.00 98.25 100 ALA A C 1
ATOM 785 O O . ALA A 1 100 ? 7.553 7.475 8.222 1.00 98.25 100 ALA A O 1
ATOM 786 N N . PRO A 1 101 ? 6.917 8.901 6.584 1.00 95.12 101 PRO A N 1
ATOM 787 C CA . PRO A 1 101 ? 7.418 8.104 5.471 1.00 95.12 101 PRO A CA 1
ATOM 788 C C . PRO A 1 101 ? 8.922 8.343 5.278 1.00 95.12 101 PRO A C 1
ATOM 790 O O . PRO A 1 101 ? 9.370 8.943 4.305 1.00 95.12 101 PRO A O 1
ATOM 793 N N . ASP A 1 102 ? 9.706 7.935 6.266 1.00 96.31 102 ASP A N 1
ATOM 794 C CA . ASP A 1 102 ? 11.161 7.898 6.216 1.00 96.31 102 ASP A CA 1
ATOM 795 C C . ASP A 1 102 ? 11.653 6.641 6.937 1.00 96.31 102 ASP A C 1
ATOM 797 O O . ASP A 1 102 ? 10.958 6.084 7.789 1.00 96.31 102 ASP A O 1
ATOM 801 N N . LEU A 1 103 ? 12.853 6.177 6.590 1.00 97.31 103 LEU A N 1
ATOM 802 C CA . LEU A 1 103 ? 13.354 4.889 7.067 1.00 97.31 103 LEU A CA 1
ATOM 803 C C . LEU A 1 103 ? 13.418 4.800 8.601 1.00 97.31 103 LEU A C 1
ATOM 805 O O . LEU A 1 103 ? 13.071 3.765 9.168 1.00 97.31 103 LEU A O 1
ATOM 809 N N . GLU A 1 104 ? 13.851 5.863 9.281 1.00 98.31 104 GLU A N 1
ATOM 810 C CA . GLU A 1 104 ? 13.973 5.855 10.740 1.00 98.31 104 GLU A CA 1
ATOM 811 C C . GLU A 1 104 ? 12.591 5.743 11.393 1.00 98.31 104 GLU A C 1
ATOM 813 O O . GLU A 1 104 ? 12.368 4.878 12.248 1.00 98.31 104 GLU A O 1
ATOM 818 N N . SER A 1 105 ? 11.645 6.560 10.935 1.00 98.50 105 SER A N 1
ATOM 819 C CA . SER A 1 105 ? 10.265 6.554 11.414 1.00 98.50 105 SER A CA 1
ATOM 820 C C . SER A 1 105 ? 9.535 5.249 11.101 1.00 98.50 105 SER A C 1
ATOM 822 O O . SER A 1 105 ? 8.753 4.787 11.931 1.00 98.50 105 SER A O 1
ATOM 824 N N . VAL A 1 106 ? 9.798 4.613 9.955 1.00 98.56 106 VAL A N 1
ATOM 825 C CA . VAL A 1 106 ? 9.257 3.287 9.604 1.00 98.56 106 VAL A CA 1
ATOM 826 C C . VAL A 1 106 ? 9.805 2.218 10.551 1.00 98.56 106 VAL A C 1
ATOM 828 O O . VAL A 1 106 ? 9.026 1.461 11.137 1.00 98.56 106 VAL A O 1
ATOM 831 N N . ILE A 1 107 ? 11.124 2.187 10.773 1.00 98.62 107 ILE A N 1
ATOM 832 C CA . ILE A 1 107 ? 11.765 1.235 11.694 1.00 98.62 107 ILE A CA 1
ATOM 833 C C . ILE A 1 107 ? 11.176 1.369 13.101 1.00 98.62 107 ILE A C 1
ATOM 835 O O . ILE A 1 107 ? 10.745 0.377 13.692 1.00 98.62 107 ILE A O 1
ATOM 839 N N . GLN A 1 108 ? 11.107 2.593 13.625 1.00 98.44 108 GLN A N 1
ATOM 840 C CA . GLN A 1 108 ? 10.587 2.859 14.967 1.00 98.44 108 GLN A CA 1
ATOM 841 C C . GLN A 1 108 ? 9.070 2.624 15.049 1.00 98.44 108 GLN A C 1
ATOM 843 O O . GLN A 1 108 ? 8.580 1.959 15.964 1.00 98.44 108 GLN A O 1
ATOM 848 N N . GLY A 1 109 ? 8.319 3.130 14.071 1.00 98.19 109 GLY A N 1
ATOM 849 C CA . GLY A 1 109 ? 6.858 3.107 14.026 1.00 98.19 109 GLY A CA 1
ATOM 850 C C . GLY A 1 109 ? 6.277 1.697 13.990 1.00 98.19 109 GLY A C 1
ATOM 851 O O . GLY A 1 109 ? 5.313 1.419 14.709 1.00 98.19 109 GLY A O 1
ATOM 852 N N . TYR A 1 110 ? 6.900 0.794 13.233 1.00 98.50 110 TYR A N 1
ATOM 853 C CA . TYR A 1 110 ? 6.514 -0.619 13.163 1.00 98.50 110 TYR A CA 1
ATOM 854 C C . TYR A 1 110 ? 7.383 -1.533 14.038 1.00 98.50 110 TYR A C 1
ATOM 856 O O . TYR A 1 110 ? 7.218 -2.751 14.003 1.00 98.50 110 TYR A O 1
ATOM 864 N N . SER A 1 111 ? 8.272 -0.953 14.853 1.00 97.81 111 SER A N 1
ATOM 865 C CA . SER A 1 111 ? 9.089 -1.656 15.852 1.00 97.81 111 SER A CA 1
ATOM 866 C C . SER A 1 111 ? 10.007 -2.746 15.279 1.00 97.81 111 SER A C 1
ATOM 868 O O . SER A 1 111 ? 10.224 -3.785 15.912 1.00 97.81 111 SER A O 1
ATOM 870 N N . PHE A 1 112 ? 10.573 -2.509 14.094 1.00 98.19 112 PHE A N 1
ATOM 871 C CA . PHE A 1 112 ? 11.571 -3.396 13.497 1.00 98.19 112 PHE A CA 1
ATOM 872 C C . PHE A 1 112 ? 12.821 -3.485 14.379 1.00 98.19 112 PHE A C 1
ATOM 874 O O . PHE A 1 112 ? 13.346 -2.468 14.827 1.00 98.19 112 PHE A O 1
ATOM 881 N N . GLN A 1 113 ? 13.304 -4.708 14.614 1.00 97.25 113 GLN A N 1
ATOM 882 C CA . GLN A 1 113 ? 14.544 -4.949 15.360 1.00 97.25 113 GLN A CA 1
ATOM 883 C C . GLN A 1 113 ? 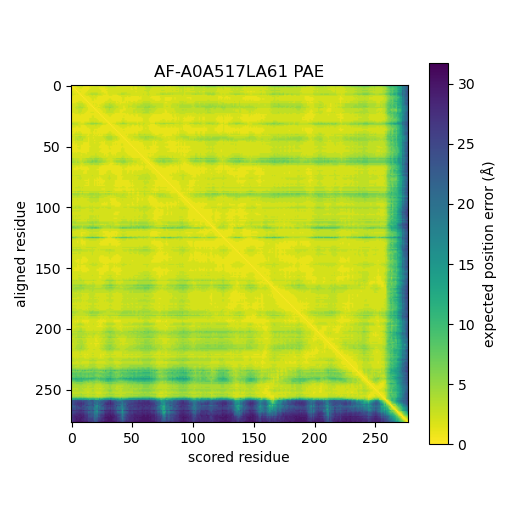15.742 -5.046 14.409 1.00 97.25 113 GLN A C 1
ATOM 885 O O . GLN A 1 113 ? 16.773 -4.425 14.658 1.00 97.25 113 GLN A O 1
ATOM 890 N N . SER A 1 114 ? 15.578 -5.761 13.289 1.00 96.88 114 SER A N 1
ATOM 891 C CA . SER A 1 114 ? 16.616 -5.937 12.267 1.00 96.88 114 SER A CA 1
ATOM 892 C C . SER A 1 114 ? 16.078 -5.604 10.872 1.00 96.88 114 SER A C 1
ATOM 894 O O . SER A 1 114 ? 15.599 -6.470 10.137 1.00 96.88 114 SER A O 1
ATOM 896 N N . TRP A 1 115 ? 16.159 -4.333 10.475 1.00 97.25 115 TRP A N 1
ATOM 897 C CA . TRP A 1 115 ? 15.823 -3.926 9.108 1.00 97.25 115 TRP A CA 1
ATOM 898 C C . TRP A 1 115 ? 16.901 -4.395 8.112 1.00 97.25 115 TRP A C 1
ATOM 900 O O . TRP A 1 115 ? 18.086 -4.221 8.403 1.00 97.25 115 TRP A O 1
ATOM 910 N N . PRO A 1 116 ? 16.550 -4.936 6.928 1.00 97.12 116 PRO A N 1
ATOM 911 C CA . PRO A 1 116 ? 15.210 -5.243 6.404 1.00 97.12 116 PRO A CA 1
ATOM 912 C C . PRO A 1 116 ? 14.849 -6.741 6.486 1.00 97.12 116 PRO A C 1
ATOM 914 O O . PRO A 1 116 ? 14.118 -7.260 5.642 1.00 97.12 116 PRO A O 1
ATOM 917 N N . VAL A 1 117 ? 15.435 -7.474 7.434 1.00 95.44 117 VAL A N 1
ATOM 918 C CA . VAL A 1 117 ? 15.349 -8.942 7.493 1.00 95.44 117 VAL A CA 1
ATOM 919 C C . VAL A 1 117 ? 14.079 -9.408 8.199 1.00 95.44 117 VAL A C 1
ATOM 921 O O . VAL A 1 117 ? 13.458 -10.375 7.754 1.00 95.44 117 VAL A O 1
ATOM 924 N N . ASP A 1 118 ? 13.695 -8.728 9.276 1.00 93.12 118 ASP A N 1
ATOM 925 C CA . ASP A 1 118 ? 12.565 -9.134 10.107 1.00 93.12 118 ASP A CA 1
ATOM 926 C C . ASP A 1 118 ? 11.226 -8.684 9.508 1.00 93.12 118 ASP A C 1
ATOM 928 O O . ASP A 1 118 ? 11.131 -7.645 8.862 1.00 93.12 118 ASP A O 1
ATOM 932 N N . THR A 1 119 ? 10.169 -9.454 9.768 1.00 97.44 119 THR A N 1
ATOM 933 C CA . THR A 1 119 ? 8.767 -9.037 9.588 1.00 97.44 119 THR A CA 1
ATOM 934 C C . THR A 1 119 ? 8.193 -8.696 10.960 1.00 97.44 119 THR A C 1
ATOM 936 O O . THR A 1 119 ? 8.447 -9.421 11.925 1.00 97.44 119 THR A O 1
ATOM 939 N N . THR A 1 120 ? 7.431 -7.609 11.071 1.00 98.50 120 THR A N 1
ATOM 940 C CA . THR A 1 120 ? 6.754 -7.225 12.323 1.00 98.50 120 THR A CA 1
ATOM 941 C C . THR A 1 120 ? 5.242 -7.326 12.187 1.00 98.50 120 THR A C 1
ATOM 943 O O . THR A 1 120 ? 4.722 -7.599 11.109 1.00 98.50 120 THR A O 1
ATOM 946 N N . ILE A 1 121 ? 4.520 -7.148 13.297 1.00 98.62 121 ILE A N 1
ATOM 947 C CA . ILE A 1 121 ? 3.056 -7.199 13.318 1.00 98.62 121 ILE A CA 1
ATOM 948 C C . ILE A 1 121 ? 2.520 -5.854 13.794 1.00 98.62 121 ILE A C 1
ATOM 950 O O . ILE A 1 121 ? 2.771 -5.443 14.929 1.00 98.62 121 ILE A O 1
ATOM 954 N N . LEU A 1 122 ? 1.716 -5.209 12.954 1.00 98.75 122 LEU A N 1
ATOM 955 C CA . LEU A 1 122 ? 0.832 -4.132 13.366 1.00 98.75 122 LEU A CA 1
ATOM 956 C C . LEU A 1 122 ? -0.490 -4.737 13.862 1.00 98.75 122 LEU A C 1
ATOM 958 O O . LEU A 1 122 ? -1.287 -5.278 13.093 1.00 98.75 122 LEU A O 1
ATOM 962 N N . ASP A 1 123 ? -0.708 -4.656 15.173 1.00 98.38 123 ASP A N 1
ATOM 963 C CA . ASP A 1 123 ? -1.895 -5.195 15.837 1.00 98.38 123 ASP A CA 1
ATOM 964 C C . ASP A 1 123 ? -3.003 -4.132 15.936 1.00 98.38 123 ASP A C 1
ATOM 966 O O . ASP A 1 123 ? -2.887 -3.147 16.684 1.00 98.38 123 ASP A O 1
ATOM 970 N N . LEU A 1 124 ? -4.086 -4.349 15.183 1.00 98.50 124 LEU A N 1
ATOM 971 C CA . LEU A 1 124 ? -5.299 -3.532 15.186 1.00 98.50 124 LEU A CA 1
ATOM 972 C C . LEU A 1 124 ? -6.373 -4.075 16.147 1.00 98.50 124 LEU A C 1
ATOM 974 O O . LEU A 1 124 ? -7.549 -3.756 16.002 1.00 98.50 124 LEU A O 1
ATOM 978 N N . GLY A 1 125 ? -6.003 -4.919 17.110 1.00 96.06 125 GLY A N 1
ATOM 979 C CA . GLY A 1 125 ? -6.894 -5.609 18.036 1.00 96.06 125 GLY A CA 1
ATOM 980 C C . GLY A 1 125 ? -7.283 -6.991 17.510 1.00 96.06 125 GLY A C 1
ATOM 981 O O . GLY A 1 125 ? -6.544 -7.961 17.639 1.00 96.06 125 GLY A O 1
ATOM 982 N N . SER A 1 126 ? -8.471 -7.111 16.916 1.00 92.06 126 SER A N 1
ATOM 983 C CA . SER A 1 126 ? -8.943 -8.379 16.334 1.00 92.06 126 SER A CA 1
ATOM 984 C C . SER A 1 126 ? -8.295 -8.725 14.989 1.00 92.06 126 SER A C 1
ATOM 986 O O . SER A 1 126 ? -8.485 -9.834 14.495 1.00 92.06 126 SER A O 1
ATOM 988 N N . ARG A 1 127 ? -7.546 -7.791 14.393 1.00 98.06 127 ARG A N 1
ATOM 989 C CA . ARG A 1 127 ? -6.951 -7.902 13.060 1.00 98.06 127 ARG A CA 1
ATOM 990 C C . ARG A 1 127 ? -5.452 -7.659 13.141 1.00 98.06 127 ARG A C 1
ATOM 992 O O . ARG A 1 127 ? -5.010 -6.677 13.735 1.00 98.06 127 ARG A O 1
ATOM 999 N N . LYS A 1 128 ? -4.678 -8.566 12.551 1.00 98.69 128 LYS A N 1
ATOM 1000 C CA . LYS A 1 128 ? -3.214 -8.525 12.549 1.00 98.69 128 LYS A CA 1
ATOM 1001 C C . LYS A 1 128 ? -2.719 -8.302 11.134 1.00 98.69 128 LYS A C 1
ATOM 1003 O O . LYS A 1 128 ? -3.123 -9.033 10.231 1.00 98.69 128 LYS A O 1
ATOM 1008 N N . LEU A 1 129 ? -1.837 -7.325 10.988 1.00 98.88 129 LEU A N 1
ATOM 1009 C CA . LEU A 1 129 ? -1.190 -6.991 9.732 1.00 98.88 129 LEU A CA 1
ATOM 1010 C C . LEU A 1 129 ? 0.301 -7.303 9.853 1.00 98.88 129 LEU A C 1
ATOM 1012 O O . LEU A 1 129 ? 0.961 -6.763 10.739 1.00 98.88 129 LEU A O 1
ATOM 1016 N N . ASP A 1 130 ? 0.828 -8.171 8.998 1.00 98.88 130 ASP A N 1
ATOM 1017 C CA . ASP A 1 130 ? 2.273 -8.369 8.892 1.00 98.88 130 ASP A CA 1
ATOM 1018 C C . ASP A 1 130 ? 2.877 -7.237 8.062 1.00 98.88 130 ASP A C 1
ATOM 1020 O O . ASP A 1 130 ? 2.388 -6.925 6.977 1.00 98.88 130 ASP A O 1
ATOM 1024 N N . VAL A 1 131 ? 3.938 -6.623 8.579 1.00 98.88 131 VAL A N 1
ATOM 1025 C CA . VAL A 1 131 ? 4.663 -5.523 7.939 1.00 98.88 131 VAL A CA 1
ATOM 1026 C C . VAL A 1 131 ? 6.003 -6.055 7.448 1.00 98.88 131 VAL A C 1
ATOM 1028 O O . VAL A 1 131 ? 6.846 -6.480 8.242 1.00 98.88 131 VAL A O 1
ATOM 1031 N N . ILE A 1 132 ? 6.188 -6.050 6.130 1.00 98.81 132 ILE A N 1
ATOM 1032 C CA . ILE A 1 132 ? 7.289 -6.724 5.437 1.00 98.81 132 ILE A CA 1
ATOM 1033 C C . ILE A 1 132 ? 8.198 -5.665 4.798 1.00 98.81 132 ILE A C 1
ATOM 1035 O O . ILE A 1 132 ? 7.733 -4.937 3.923 1.00 98.81 132 ILE A O 1
ATOM 1039 N N . PRO A 1 133 ? 9.489 -5.574 5.163 1.00 98.62 133 PRO A N 1
ATOM 1040 C CA . PRO A 1 133 ? 10.423 -4.645 4.529 1.00 98.62 133 PRO A CA 1
ATOM 1041 C C . PRO A 1 133 ? 10.694 -4.982 3.061 1.00 98.62 133 PRO A C 1
ATOM 1043 O O . PRO A 1 133 ? 11.169 -6.083 2.747 1.00 98.62 133 PRO A O 1
ATOM 1046 N N . LEU A 1 134 ? 10.499 -4.000 2.178 1.00 97.75 134 LEU A N 1
ATOM 1047 C CA . LEU A 1 134 ? 10.771 -4.077 0.741 1.00 97.75 134 LEU A CA 1
ATOM 1048 C C . LEU A 1 134 ? 11.706 -2.964 0.228 1.00 97.75 134 LEU A C 1
ATOM 1050 O O . LEU A 1 134 ? 11.422 -2.372 -0.814 1.00 97.75 134 LEU A O 1
ATOM 1054 N N . PRO A 1 135 ? 12.847 -2.671 0.887 1.00 97.44 135 PRO A N 1
ATOM 1055 C CA . PRO A 1 135 ? 13.762 -1.667 0.369 1.00 97.44 135 PRO A CA 1
ATOM 1056 C C . PRO A 1 135 ? 14.217 -2.002 -1.053 1.00 97.44 135 PRO A C 1
ATOM 1058 O O . PRO A 1 135 ? 14.563 -3.146 -1.367 1.00 97.44 135 PRO A O 1
ATOM 1061 N N . GLY A 1 136 ? 14.259 -0.977 -1.893 1.00 93.19 136 GLY A N 1
ATOM 1062 C CA . GLY A 1 136 ? 14.806 -1.053 -3.239 1.00 93.19 136 GLY A CA 1
ATOM 1063 C C . GLY A 1 136 ? 14.175 -0.034 -4.181 1.00 93.19 136 GLY A C 1
ATOM 1064 O O . GLY A 1 136 ? 14.915 0.735 -4.782 1.00 93.19 136 GLY A O 1
ATOM 1065 N N . HIS A 1 137 ? 12.839 0.034 -4.243 1.00 93.94 137 HIS A N 1
ATOM 1066 C CA . HIS A 1 137 ? 12.149 1.138 -4.924 1.00 93.94 137 HIS A CA 1
ATOM 1067 C C . HIS A 1 137 ? 12.433 2.462 -4.198 1.00 93.94 137 HIS A C 1
ATOM 1069 O O . HIS A 1 137 ? 12.941 3.417 -4.781 1.00 93.94 137 HIS A O 1
ATOM 1075 N N . THR A 1 138 ? 12.244 2.450 -2.878 1.00 95.31 138 THR A N 1
ATOM 1076 C CA . THR A 1 138 ? 12.851 3.403 -1.947 1.00 95.31 138 THR A CA 1
ATOM 1077 C C . THR A 1 138 ? 13.489 2.651 -0.776 1.00 95.31 138 THR A C 1
ATOM 1079 O O . THR A 1 138 ? 13.218 1.460 -0.586 1.00 95.31 138 THR A O 1
ATOM 1082 N N . PRO A 1 139 ? 14.357 3.293 0.026 1.00 96.31 139 PRO A N 1
ATOM 1083 C CA . PRO A 1 139 ? 14.947 2.659 1.204 1.00 96.31 139 PRO A CA 1
ATOM 1084 C C . PRO A 1 139 ? 13.942 2.300 2.307 1.00 96.31 139 PRO A C 1
ATOM 1086 O O . PRO A 1 139 ? 14.232 1.407 3.096 1.00 96.31 139 PRO A O 1
ATOM 1089 N N . ASP A 1 140 ? 12.807 2.998 2.379 1.00 97.12 140 ASP A N 1
ATOM 1090 C CA . ASP A 1 140 ? 11.784 2.896 3.430 1.00 97.12 140 ASP A CA 1
ATOM 1091 C C . ASP A 1 140 ? 10.582 2.009 3.056 1.00 97.12 140 ASP A C 1
ATOM 1093 O O . ASP A 1 140 ? 9.686 1.821 3.877 1.00 97.12 140 ASP A O 1
ATOM 1097 N N . ALA A 1 141 ? 10.562 1.455 1.839 1.00 98.38 141 ALA A N 1
ATOM 1098 C CA . ALA A 1 141 ? 9.404 0.747 1.312 1.00 98.38 141 ALA A CA 1
ATOM 1099 C C . ALA A 1 141 ? 9.023 -0.510 2.120 1.00 98.38 141 ALA A C 1
ATOM 1101 O O . ALA A 1 141 ? 9.883 -1.290 2.545 1.00 98.38 141 ALA A O 1
ATOM 1102 N N . ILE A 1 142 ? 7.717 -0.730 2.283 1.00 98.88 142 ILE A N 1
ATOM 1103 C CA . ILE A 1 142 ? 7.114 -1.871 2.982 1.00 98.88 142 ILE A CA 1
ATOM 1104 C C . ILE A 1 142 ? 5.943 -2.466 2.189 1.00 98.88 142 ILE A C 1
ATOM 1106 O O . ILE A 1 142 ? 5.277 -1.781 1.416 1.00 98.88 142 ILE A O 1
ATOM 1110 N N . ALA A 1 143 ? 5.650 -3.739 2.445 1.00 98.88 143 ALA A N 1
ATOM 1111 C CA . ALA A 1 143 ? 4.364 -4.357 2.142 1.00 98.88 143 ALA A CA 1
ATOM 1112 C C . ALA A 1 143 ? 3.587 -4.671 3.423 1.00 98.88 143 ALA A C 1
ATOM 1114 O O . ALA A 1 143 ? 4.169 -4.872 4.491 1.00 98.88 143 ALA A O 1
ATOM 1115 N N . ILE A 1 144 ? 2.265 -4.752 3.289 1.00 98.88 144 ILE A N 1
ATOM 1116 C CA . ILE A 1 144 ? 1.336 -5.114 4.356 1.00 98.88 144 ILE A CA 1
ATOM 1117 C C . ILE A 1 144 ? 0.582 -6.371 3.942 1.00 98.88 144 ILE A C 1
ATOM 1119 O O . ILE A 1 144 ? -0.150 -6.354 2.957 1.00 98.88 144 ILE A O 1
ATOM 1123 N N . TYR A 1 145 ? 0.723 -7.454 4.698 1.00 98.88 145 TYR A N 1
ATOM 1124 C CA . TYR A 1 145 ? -0.135 -8.626 4.550 1.00 98.88 145 TYR A CA 1
ATOM 1125 C C . TYR A 1 145 ? -1.225 -8.608 5.616 1.00 98.88 145 TYR A C 1
ATOM 1127 O O . TYR A 1 145 ? -0.948 -8.637 6.816 1.00 98.88 145 TYR A O 1
ATOM 1135 N N . ASP A 1 146 ? -2.478 -8.566 5.181 1.00 98.81 146 ASP A N 1
ATOM 1136 C CA . ASP A 1 146 ? -3.618 -8.646 6.078 1.00 98.81 146 ASP A CA 1
ATOM 1137 C C . ASP A 1 146 ? -4.078 -10.092 6.263 1.00 98.81 146 ASP A C 1
ATOM 1139 O O . ASP A 1 146 ? -4.709 -10.682 5.383 1.00 98.81 146 ASP A O 1
ATOM 1143 N N . ARG A 1 147 ? -3.843 -10.638 7.461 1.00 98.38 147 ARG A N 1
ATOM 1144 C CA . ARG A 1 147 ? -4.191 -12.027 7.791 1.00 98.38 147 ARG A CA 1
ATOM 1145 C C . ARG A 1 147 ? -5.687 -12.321 7.718 1.00 98.38 147 ARG A C 1
ATOM 1147 O O . ARG A 1 147 ? -6.060 -13.486 7.632 1.00 98.38 147 ARG A O 1
ATOM 1154 N N . GLN A 1 148 ? -6.540 -11.301 7.819 1.00 98.12 148 GLN A N 1
ATOM 1155 C CA . GLN A 1 148 ? -7.988 -11.489 7.799 1.00 98.12 148 GLN A CA 1
ATOM 1156 C C . GLN A 1 148 ? -8.530 -11.683 6.380 1.00 98.12 148 GLN A C 1
ATOM 1158 O O . GLN A 1 148 ? -9.424 -12.502 6.175 1.00 98.12 148 GLN A O 1
ATOM 1163 N N . THR A 1 149 ? -8.030 -10.913 5.413 1.00 98.38 149 THR A N 1
ATOM 1164 C CA . THR A 1 149 ? -8.538 -10.932 4.030 1.00 98.38 149 THR A CA 1
ATOM 1165 C C . THR A 1 149 ? -7.638 -11.681 3.054 1.00 98.38 149 THR A C 1
ATOM 1167 O O . THR A 1 149 ? -8.075 -11.967 1.939 1.00 98.38 149 THR A O 1
ATOM 1170 N N . GLY A 1 150 ? -6.394 -11.975 3.441 1.00 98.50 150 GLY A N 1
ATOM 1171 C CA . GLY A 1 150 ? -5.383 -12.534 2.549 1.00 98.50 150 GLY A CA 1
ATOM 1172 C C . GLY A 1 150 ? -4.880 -11.533 1.503 1.00 98.50 150 GLY A C 1
ATOM 1173 O O . GLY A 1 150 ? -4.289 -11.937 0.503 1.00 98.50 150 GLY A O 1
ATOM 1174 N N . LEU A 1 151 ? -5.137 -10.234 1.681 1.00 98.88 151 LEU A N 1
ATOM 1175 C CA . LEU A 1 151 ? -4.626 -9.194 0.791 1.00 98.88 151 LEU A CA 1
ATOM 1176 C C . LEU A 1 151 ? -3.163 -8.884 1.125 1.00 98.88 151 LEU A C 1
ATOM 1178 O O . LEU A 1 151 ? -2.827 -8.619 2.280 1.00 98.88 151 LEU A O 1
ATOM 1182 N N . LEU A 1 152 ? -2.307 -8.885 0.103 1.00 98.88 152 LEU A N 1
ATOM 1183 C CA . LEU A 1 152 ? -0.921 -8.427 0.182 1.00 98.88 152 LEU A CA 1
ATOM 1184 C C . LEU A 1 152 ? -0.797 -7.071 -0.524 1.00 98.88 152 LEU A C 1
ATOM 1186 O O . LEU A 1 152 ? -0.850 -6.996 -1.750 1.00 98.88 152 LEU A O 1
ATOM 1190 N N . LEU A 1 153 ? -0.653 -6.003 0.256 1.00 98.88 153 LEU A N 1
ATOM 1191 C CA . LEU A 1 153 ? -0.562 -4.623 -0.213 1.00 98.88 153 LEU A CA 1
ATOM 1192 C C . LEU A 1 153 ? 0.909 -4.257 -0.415 1.00 98.88 153 LEU A C 1
ATOM 1194 O O . LEU A 1 153 ? 1.669 -4.230 0.549 1.00 98.88 153 LEU A O 1
ATOM 1198 N N . THR A 1 154 ? 1.323 -4.005 -1.652 1.00 98.69 154 THR A N 1
ATOM 1199 C CA . THR A 1 154 ? 2.747 -3.970 -2.043 1.00 98.69 154 THR A CA 1
ATOM 1200 C C . THR A 1 154 ? 3.261 -2.598 -2.458 1.00 98.69 154 THR A C 1
ATOM 1202 O O . THR A 1 154 ? 4.425 -2.490 -2.855 1.00 98.69 154 THR A O 1
ATOM 1205 N N . GLY A 1 155 ? 2.414 -1.566 -2.392 1.00 98.06 155 GLY A N 1
ATOM 1206 C CA . GLY A 1 155 ? 2.738 -0.231 -2.893 1.00 98.06 155 GLY A CA 1
ATOM 1207 C C . GLY A 1 155 ? 3.271 -0.313 -4.322 1.00 98.06 155 GLY A C 1
ATOM 1208 O O . GLY A 1 155 ? 2.647 -0.938 -5.186 1.00 98.06 155 GLY A O 1
ATOM 1209 N N . ASP A 1 156 ? 4.475 0.219 -4.513 1.00 97.25 156 ASP A N 1
ATOM 1210 C CA . ASP A 1 156 ? 5.139 0.287 -5.818 1.00 97.25 156 ASP A CA 1
ATOM 1211 C C . ASP A 1 156 ? 6.191 -0.795 -6.025 1.00 97.25 156 ASP A C 1
ATOM 1213 O O . ASP A 1 156 ? 6.891 -0.817 -7.033 1.00 97.25 156 ASP A O 1
ATOM 1217 N N . SER A 1 157 ? 6.276 -1.749 -5.099 1.00 95.88 157 SER A N 1
ATOM 1218 C CA . SER A 1 157 ? 7.158 -2.901 -5.279 1.00 95.88 157 SER A CA 1
ATOM 1219 C C . SER A 1 157 ? 6.555 -3.913 -6.249 1.00 95.88 157 SER A C 1
ATOM 1221 O O . SER A 1 157 ? 7.280 -4.497 -7.042 1.00 95.88 157 SER A O 1
ATOM 1223 N N . VAL A 1 158 ? 5.234 -4.129 -6.213 1.00 97.69 158 VAL A N 1
ATOM 1224 C CA . VAL A 1 158 ? 4.521 -5.067 -7.102 1.00 97.69 158 VAL A CA 1
ATOM 1225 C C . VAL A 1 158 ? 3.168 -4.479 -7.473 1.00 97.69 158 VAL A C 1
ATOM 1227 O O . VAL A 1 158 ? 2.303 -4.348 -6.612 1.00 97.69 158 VAL A O 1
ATOM 1230 N N . TYR A 1 159 ? 2.960 -4.137 -8.739 1.00 97.56 159 TYR A N 1
ATOM 1231 C CA . TYR A 1 159 ? 1.687 -3.602 -9.224 1.00 97.56 159 TYR A CA 1
ATOM 1232 C C . TYR A 1 159 ? 1.615 -3.692 -10.755 1.00 97.56 159 TYR A C 1
ATOM 1234 O O . TYR A 1 159 ? 2.655 -3.888 -11.394 1.00 97.56 159 TYR A O 1
ATOM 1242 N N . PRO A 1 160 ? 0.419 -3.567 -11.367 1.00 97.00 160 PRO A N 1
ATOM 1243 C CA . PRO A 1 160 ? 0.285 -3.641 -12.814 1.00 97.00 160 PRO A CA 1
ATOM 1244 C C . PRO A 1 160 ? 0.753 -2.353 -13.510 1.00 97.00 160 PRO A C 1
ATOM 1246 O O . PRO A 1 160 ? -0.052 -1.565 -14.017 1.00 97.00 160 PRO A O 1
ATOM 1249 N N . GLY A 1 161 ? 2.065 -2.111 -13.515 1.00 95.25 161 GLY A N 1
ATOM 1250 C CA . GLY A 1 161 ? 2.677 -0.898 -14.054 1.00 95.25 161 GLY A CA 1
ATOM 1251 C C . GLY A 1 161 ? 4.204 -0.932 -14.113 1.00 95.25 161 GLY A C 1
ATOM 1252 O O . GLY A 1 161 ? 4.808 -2.000 -14.193 1.00 95.25 161 GLY A O 1
ATOM 1253 N N . ARG A 1 162 ? 4.813 0.250 -14.156 1.00 94.56 162 ARG A N 1
ATOM 1254 C CA . ARG A 1 162 ? 6.244 0.511 -14.342 1.00 94.56 162 ARG A CA 1
ATOM 1255 C C . ARG A 1 162 ? 6.988 0.510 -13.019 1.00 94.56 162 ARG A C 1
ATOM 1257 O O . ARG A 1 162 ? 7.142 1.541 -12.388 1.00 94.56 162 ARG A O 1
ATOM 1264 N N . ILE A 1 163 ? 7.526 -0.623 -12.615 1.00 94.38 163 ILE A N 1
ATOM 1265 C CA . ILE A 1 163 ? 8.247 -0.716 -11.353 1.00 94.38 163 ILE A CA 1
ATOM 1266 C C . ILE A 1 163 ? 9.628 -0.073 -11.509 1.00 94.38 163 ILE A C 1
ATOM 1268 O O . ILE A 1 163 ? 10.518 -0.627 -12.166 1.00 94.38 163 ILE A O 1
ATOM 1272 N N . TYR A 1 164 ? 9.786 1.110 -10.915 1.00 91.62 164 TYR A N 1
ATOM 1273 C CA . TYR A 1 164 ? 11.023 1.884 -10.963 1.00 91.62 164 TYR A CA 1
ATOM 1274 C C . TYR A 1 164 ? 12.064 1.321 -10.001 1.00 91.62 164 TYR A C 1
ATOM 1276 O O . TYR A 1 164 ? 11.787 1.097 -8.820 1.00 91.62 164 TYR A O 1
ATOM 1284 N N . LEU A 1 165 ? 13.279 1.138 -10.510 1.00 89.69 165 LEU A N 1
ATOM 1285 C CA . LEU A 1 165 ? 14.408 0.579 -9.786 1.00 89.69 165 LEU A CA 1
ATOM 1286 C C . LEU A 1 165 ? 15.671 1.422 -10.015 1.00 89.69 165 LEU A C 1
ATOM 1288 O O . LEU A 1 165 ? 16.230 1.411 -11.119 1.00 89.69 165 LEU A O 1
ATOM 1292 N N . PRO A 1 166 ? 16.188 2.088 -8.972 1.00 89.25 166 PRO A N 1
ATOM 1293 C CA . PRO A 1 166 ? 17.491 2.734 -9.028 1.00 89.25 166 PRO A CA 1
ATOM 1294 C C . PRO A 1 166 ? 18.626 1.721 -9.252 1.00 89.25 166 PRO A C 1
ATOM 1296 O O . PRO A 1 166 ? 18.683 0.673 -8.603 1.00 89.25 166 PRO A O 1
ATOM 1299 N N . LEU A 1 167 ? 19.586 2.045 -10.127 1.00 88.69 167 LEU A N 1
ATOM 1300 C CA . LEU A 1 167 ? 20.726 1.171 -10.455 1.00 88.69 167 LEU A CA 1
ATOM 1301 C C . LEU A 1 167 ? 21.537 0.731 -9.223 1.00 88.69 167 LEU A C 1
ATOM 1303 O O . LEU A 1 167 ? 22.014 -0.402 -9.155 1.00 88.69 167 LEU A O 1
ATOM 1307 N N . ASN A 1 168 ? 21.698 1.617 -8.241 1.00 88.69 168 ASN A N 1
ATOM 1308 C CA . ASN A 1 168 ? 22.416 1.329 -6.995 1.00 88.69 168 ASN A CA 1
ATOM 1309 C C . ASN A 1 168 ? 21.614 0.455 -6.012 1.00 88.69 168 ASN A C 1
ATOM 1311 O O . ASN A 1 168 ? 22.192 -0.045 -5.049 1.00 88.69 168 ASN A O 1
ATOM 1315 N N . ALA A 1 169 ? 20.316 0.254 -6.250 1.00 91.88 169 ALA A N 1
ATOM 1316 C CA . ALA A 1 169 ? 19.416 -0.500 -5.389 1.00 91.88 169 ALA A CA 1
ATOM 1317 C C . ALA A 1 169 ? 19.111 -1.912 -5.919 1.00 91.88 169 ALA A C 1
ATOM 1319 O O . ALA A 1 169 ? 18.420 -2.671 -5.244 1.00 91.88 169 ALA A O 1
ATOM 1320 N N . ILE A 1 170 ? 19.659 -2.311 -7.078 1.00 91.69 170 ILE A N 1
ATOM 1321 C CA . ILE A 1 170 ? 19.396 -3.623 -7.700 1.00 91.69 170 ILE A CA 1
ATOM 1322 C C . ILE A 1 170 ? 19.578 -4.777 -6.708 1.00 91.69 170 ILE A C 1
ATOM 1324 O O . ILE A 1 170 ? 18.700 -5.628 -6.598 1.00 91.69 170 ILE A O 1
ATOM 1328 N N . THR A 1 171 ? 20.697 -4.819 -5.980 1.00 93.75 171 THR A N 1
ATOM 1329 C CA . THR A 1 171 ? 20.983 -5.927 -5.054 1.00 93.75 171 THR A CA 1
ATOM 1330 C C . THR A 1 171 ? 19.927 -6.025 -3.956 1.00 93.75 171 THR A C 1
ATOM 1332 O O . THR A 1 171 ? 19.337 -7.087 -3.773 1.00 93.75 171 THR A O 1
ATOM 1335 N N . ILE A 1 172 ? 19.640 -4.914 -3.268 1.00 95.44 172 ILE A N 1
ATOM 1336 C CA . ILE A 1 172 ? 18.680 -4.918 -2.160 1.00 95.44 172 ILE A CA 1
ATOM 1337 C C . ILE A 1 172 ? 17.249 -5.165 -2.649 1.00 95.44 172 ILE A C 1
ATOM 1339 O O . ILE A 1 172 ? 16.491 -5.883 -2.004 1.00 95.44 172 ILE A O 1
ATOM 1343 N N . PHE A 1 173 ? 16.909 -4.661 -3.835 1.00 94.19 173 PHE A N 1
ATOM 1344 C CA . PHE A 1 173 ? 15.624 -4.903 -4.472 1.00 94.19 173 PHE A CA 1
ATOM 1345 C C . PHE A 1 173 ? 15.425 -6.392 -4.790 1.00 94.19 173 PHE A C 1
ATOM 1347 O O . PHE A 1 173 ? 14.389 -6.963 -4.450 1.00 94.19 173 PHE A O 1
ATOM 1354 N N . LYS A 1 174 ? 16.444 -7.063 -5.352 1.00 95.25 174 LYS A N 1
ATOM 1355 C CA . LYS A 1 174 ? 16.409 -8.517 -5.586 1.00 95.25 174 LYS A CA 1
ATOM 1356 C C . LYS A 1 174 ? 16.175 -9.285 -4.287 1.00 95.25 174 LYS A C 1
ATOM 1358 O O . LYS A 1 174 ? 15.293 -10.135 -4.220 1.00 95.25 174 LYS A O 1
ATOM 1363 N N . GLU A 1 175 ? 16.918 -8.948 -3.235 1.00 95.88 175 GLU A N 1
ATOM 1364 C CA . GLU A 1 175 ? 16.761 -9.581 -1.923 1.00 95.88 175 GLU A CA 1
ATOM 1365 C C . GLU A 1 175 ? 15.359 -9.362 -1.336 1.00 95.88 175 GLU A C 1
ATOM 1367 O O . GLU A 1 175 ? 14.778 -10.295 -0.776 1.00 95.88 175 GLU A O 1
ATOM 1372 N N . SER A 1 176 ? 14.800 -8.157 -1.477 1.00 97.25 176 SER A N 1
ATOM 1373 C CA . SER A 1 176 ? 13.442 -7.813 -1.039 1.00 97.25 176 SER A CA 1
ATOM 1374 C C . SER A 1 176 ? 12.377 -8.636 -1.747 1.00 97.25 176 SER A C 1
ATOM 1376 O O . SER A 1 176 ? 11.519 -9.220 -1.086 1.00 97.25 176 SER A O 1
ATOM 1378 N N . HIS A 1 177 ? 12.472 -8.775 -3.066 1.00 96.12 177 HIS A N 1
ATOM 1379 C CA . HIS A 1 177 ? 11.526 -9.577 -3.835 1.00 96.12 177 HIS A CA 1
ATOM 1380 C C . HIS A 1 177 ? 11.635 -11.070 -3.526 1.00 96.12 177 HIS A C 1
ATOM 1382 O O . HIS A 1 177 ? 10.609 -11.727 -3.344 1.00 96.12 177 HIS A O 1
ATOM 1388 N N . SER A 1 178 ? 12.846 -11.595 -3.330 1.00 95.31 178 SER A N 1
ATOM 1389 C CA . SER A 1 178 ? 13.015 -12.985 -2.903 1.00 95.31 178 SER A CA 1
ATOM 1390 C C . SER A 1 178 ? 12.527 -13.234 -1.473 1.00 95.31 178 SER A C 1
ATOM 1392 O O . SER A 1 178 ? 12.041 -14.328 -1.174 1.00 95.31 178 SER A O 1
ATOM 1394 N N . ARG A 1 179 ? 12.613 -12.249 -0.562 1.00 96.38 179 ARG A N 1
ATOM 1395 C CA . ARG A 1 179 ? 11.954 -12.323 0.758 1.00 96.38 179 ARG A CA 1
ATOM 1396 C C . ARG A 1 179 ? 10.433 -12.318 0.613 1.00 96.38 179 ARG A C 1
ATOM 1398 O O . ARG A 1 179 ? 9.795 -13.210 1.166 1.00 96.38 179 ARG A O 1
ATOM 1405 N N . LEU A 1 180 ? 9.878 -11.385 -0.163 1.00 97.81 180 LEU A N 1
ATOM 1406 C CA . LEU A 1 180 ? 8.439 -11.279 -0.415 1.00 97.81 180 LEU A CA 1
ATOM 1407 C C . LEU A 1 180 ? 7.878 -12.568 -1.012 1.00 97.81 180 LEU A C 1
ATOM 1409 O O . LEU A 1 180 ? 6.874 -13.080 -0.534 1.00 97.81 180 LEU A O 1
ATOM 1413 N N . ARG A 1 181 ? 8.560 -13.136 -2.010 1.00 97.06 181 ARG A N 1
ATOM 1414 C CA . ARG A 1 181 ? 8.173 -14.403 -2.625 1.00 97.06 181 ARG A CA 1
ATOM 1415 C C . ARG A 1 181 ? 8.203 -15.546 -1.618 1.00 97.06 181 ARG A C 1
ATOM 1417 O O . ARG A 1 181 ? 7.242 -16.299 -1.534 1.00 97.06 181 ARG A O 1
ATOM 1424 N N . ARG A 1 182 ? 9.274 -15.690 -0.831 1.00 96.25 182 ARG A N 1
ATOM 1425 C CA . ARG A 1 182 ? 9.331 -16.738 0.205 1.00 96.25 182 ARG A CA 1
ATOM 1426 C C . ARG A 1 182 ? 8.212 -16.591 1.229 1.00 96.25 182 ARG A C 1
ATOM 1428 O O . ARG A 1 182 ? 7.602 -17.596 1.561 1.00 96.25 182 ARG A O 1
ATOM 1435 N N . PHE A 1 183 ? 7.933 -15.369 1.680 1.00 97.81 183 PHE A N 1
ATOM 1436 C CA . PHE A 1 183 ? 6.802 -15.088 2.561 1.00 97.81 183 PHE A CA 1
ATOM 1437 C C . PHE A 1 183 ? 5.488 -15.510 1.900 1.00 97.81 183 PHE A C 1
ATOM 1439 O O . PHE A 1 183 ? 4.699 -16.238 2.493 1.00 97.81 183 PHE A O 1
ATOM 1446 N N . ALA A 1 184 ? 5.277 -15.102 0.651 1.00 97.56 184 ALA A N 1
ATOM 1447 C CA . ALA A 1 184 ? 4.001 -15.260 -0.019 1.00 97.56 184 ALA A CA 1
ATOM 1448 C C . ALA A 1 184 ? 3.674 -16.704 -0.439 1.00 97.56 184 ALA A C 1
ATOM 1450 O O . ALA A 1 184 ? 2.507 -17.061 -0.559 1.00 97.56 184 ALA A O 1
ATOM 1451 N N . PHE A 1 185 ? 4.696 -17.536 -0.648 1.00 97.12 185 PHE A N 1
ATOM 1452 C CA . PHE A 1 185 ? 4.550 -18.966 -0.932 1.00 97.12 185 PHE A CA 1
ATOM 1453 C C . PHE A 1 185 ? 4.686 -19.855 0.316 1.00 97.12 185 PHE A C 1
ATOM 1455 O O . PHE A 1 185 ? 4.636 -21.081 0.194 1.00 97.12 185 PHE A O 1
ATOM 1462 N N . ASP A 1 186 ? 4.883 -19.274 1.503 1.00 97.44 186 ASP A N 1
ATOM 1463 C CA . ASP A 1 186 ? 4.851 -20.034 2.750 1.00 97.44 186 ASP A CA 1
ATOM 1464 C C . ASP A 1 186 ? 3.416 -20.539 2.998 1.00 97.44 186 ASP A C 1
ATOM 1466 O O . ASP A 1 186 ? 2.494 -19.723 3.033 1.00 97.44 186 ASP A O 1
ATOM 1470 N N . PRO A 1 187 ? 3.193 -21.852 3.205 1.00 95.88 187 PRO A N 1
ATOM 1471 C CA . PRO A 1 187 ? 1.867 -22.407 3.492 1.00 95.88 187 PRO A CA 1
ATOM 1472 C C . PRO A 1 187 ? 1.176 -21.829 4.737 1.00 95.88 187 PRO A C 1
ATOM 1474 O O . PRO A 1 187 ? -0.014 -22.069 4.935 1.00 95.88 187 PRO A O 1
ATOM 1477 N N . ALA A 1 188 ? 1.903 -21.113 5.601 1.00 95.94 188 ALA A N 1
ATOM 1478 C CA . ALA A 1 188 ? 1.334 -20.377 6.725 1.00 95.94 188 ALA A CA 1
ATOM 1479 C C . ALA A 1 188 ? 0.550 -19.116 6.306 1.00 95.94 188 ALA A C 1
ATOM 1481 O O . ALA A 1 188 ? -0.193 -18.570 7.127 1.00 95.94 188 ALA A O 1
ATOM 1482 N N . HIS A 1 189 ? 0.702 -18.650 5.064 1.00 96.88 189 HIS A N 1
ATOM 1483 C CA . HIS A 1 189 ? 0.029 -17.469 4.531 1.00 96.88 189 HIS A CA 1
ATOM 1484 C C . HIS A 1 189 ? -0.919 -17.860 3.392 1.00 96.88 189 HIS A C 1
ATOM 1486 O O . HIS A 1 189 ? -0.551 -18.589 2.475 1.00 96.88 189 HIS A O 1
ATOM 1492 N N . ASP A 1 190 ? -2.148 -17.351 3.443 1.00 96.12 190 ASP A N 1
ATOM 1493 C CA . ASP A 1 190 ? -3.196 -17.620 2.458 1.00 96.12 190 ASP A CA 1
ATOM 1494 C C . ASP A 1 190 ? -3.485 -16.345 1.662 1.00 96.12 190 ASP A C 1
ATOM 1496 O O . ASP A 1 190 ? -4.460 -15.627 1.898 1.00 96.12 190 ASP A O 1
ATOM 1500 N N . ILE A 1 191 ? -2.561 -16.010 0.759 1.00 97.81 191 ILE A N 1
ATOM 1501 C CA . ILE A 1 191 ? -2.666 -14.802 -0.060 1.00 97.81 191 ILE A CA 1
ATOM 1502 C C . ILE A 1 191 ? -3.687 -15.018 -1.171 1.00 97.81 191 ILE A C 1
ATOM 1504 O O . ILE A 1 191 ? -3.495 -15.839 -2.067 1.00 97.81 191 ILE A O 1
ATOM 1508 N N . GLN A 1 192 ? -4.742 -14.209 -1.136 1.00 97.38 192 GLN A N 1
ATOM 1509 C CA . GLN A 1 192 ? -5.799 -14.191 -2.141 1.00 97.38 192 GLN A CA 1
ATOM 1510 C C . GLN A 1 192 ? -5.413 -13.312 -3.329 1.00 97.38 192 GLN A C 1
ATOM 1512 O O . GLN A 1 192 ? -5.536 -13.724 -4.481 1.00 97.38 192 GLN A O 1
ATOM 1517 N N . TRP A 1 193 ? -4.928 -12.099 -3.047 1.00 98.38 193 TRP A N 1
ATOM 1518 C CA . TRP A 1 193 ? -4.588 -11.106 -4.063 1.00 98.38 193 TRP A CA 1
ATOM 1519 C C . TRP A 1 193 ? -3.404 -10.251 -3.633 1.00 98.38 193 TRP A C 1
ATOM 1521 O O . TRP A 1 193 ? -3.276 -9.890 -2.462 1.00 98.38 193 TRP A O 1
ATOM 1531 N N . ILE A 1 194 ? -2.589 -9.867 -4.611 1.00 98.75 194 ILE A N 1
ATOM 1532 C CA . ILE A 1 194 ? -1.583 -8.816 -4.466 1.00 98.75 194 ILE A CA 1
ATOM 1533 C C . ILE A 1 194 ? -2.169 -7.528 -5.039 1.00 98.75 194 ILE A C 1
ATOM 1535 O O . ILE A 1 194 ? -2.635 -7.526 -6.182 1.00 98.75 194 ILE A O 1
ATOM 1539 N N . LEU A 1 195 ? -2.169 -6.455 -4.249 1.00 98.75 195 LEU A N 1
ATOM 1540 C CA . LEU A 1 195 ? -2.703 -5.150 -4.633 1.00 98.75 195 LEU A CA 1
ATOM 1541 C C . LEU A 1 195 ? -1.611 -4.079 -4.499 1.00 98.75 195 LEU A C 1
ATOM 1543 O O . LEU A 1 195 ? -1.040 -3.885 -3.426 1.00 98.75 195 LEU A O 1
ATOM 1547 N N . GLY A 1 196 ? -1.337 -3.373 -5.591 1.00 97.62 196 GLY A N 1
ATOM 1548 C CA . GLY A 1 196 ? -0.388 -2.260 -5.618 1.00 97.62 196 GLY A CA 1
ATOM 1549 C C . GLY A 1 196 ? -1.028 -0.896 -5.366 1.00 97.62 196 GLY A C 1
ATOM 1550 O O . GLY A 1 196 ? -2.209 -0.809 -5.027 1.00 97.62 196 GLY A O 1
ATOM 1551 N N . CYS A 1 197 ? -0.273 0.182 -5.578 1.00 96.38 197 CYS A N 1
ATOM 1552 C CA . CYS A 1 197 ? -0.809 1.546 -5.483 1.00 96.38 197 CYS A CA 1
ATOM 1553 C C . CYS A 1 197 ? -1.294 2.113 -6.826 1.00 96.38 197 CYS A C 1
ATOM 1555 O O . CYS A 1 197 ? -2.173 2.968 -6.841 1.00 96.38 197 CYS A O 1
ATOM 1557 N N . HIS A 1 198 ? -0.809 1.607 -7.963 1.00 96.50 198 HIS A N 1
ATOM 1558 C CA . HIS A 1 198 ? -1.151 2.149 -9.284 1.00 96.50 198 HIS A CA 1
ATOM 1559 C C . HIS A 1 198 ? -1.615 1.076 -10.265 1.00 96.50 198 HIS A C 1
ATOM 1561 O O . HIS A 1 198 ? -1.388 -0.121 -10.087 1.00 96.50 198 HIS A O 1
ATOM 1567 N N . ILE A 1 199 ? -2.241 1.537 -11.349 1.00 97.19 199 ILE A N 1
ATOM 1568 C CA . ILE A 1 199 ? -2.470 0.746 -12.557 1.00 97.19 199 ILE A CA 1
ATOM 1569 C C . ILE A 1 199 ? -2.020 1.580 -13.752 1.00 97.19 199 ILE A C 1
ATOM 1571 O O . ILE A 1 199 ? -2.610 2.615 -14.070 1.00 97.19 199 ILE A O 1
ATOM 1575 N N . GLU A 1 200 ? -0.985 1.106 -14.430 1.00 96.38 200 GLU A N 1
ATOM 1576 C CA . GLU A 1 200 ? -0.412 1.763 -15.606 1.00 96.38 200 GLU A CA 1
ATOM 1577 C C . GLU A 1 200 ? -0.447 0.853 -16.837 1.00 96.38 200 GLU A C 1
ATOM 1579 O O . GLU A 1 200 ? -0.397 1.344 -17.964 1.00 96.38 200 GLU A O 1
ATOM 1584 N N . GLN A 1 201 ? -0.602 -0.457 -16.638 1.00 96.50 201 GLN A N 1
ATOM 1585 C CA . GLN A 1 201 ? -0.839 -1.429 -17.698 1.00 96.50 201 GLN A CA 1
ATOM 1586 C C . GLN A 1 201 ? -2.285 -1.376 -18.199 1.00 96.50 201 GLN A C 1
ATOM 1588 O O . GLN A 1 201 ? -3.243 -1.082 -17.471 1.00 96.50 201 GLN A O 1
ATOM 1593 N N . LYS A 1 202 ? -2.448 -1.699 -19.477 1.00 96.75 202 LYS A N 1
ATOM 1594 C CA . LYS A 1 202 ? -3.740 -2.027 -20.068 1.00 96.75 202 LYS A CA 1
ATOM 1595 C C . LYS A 1 202 ? -4.113 -3.470 -19.723 1.00 96.75 202 LYS A C 1
ATOM 1597 O O . LYS A 1 202 ? -3.296 -4.260 -19.271 1.00 96.75 202 LYS A O 1
ATOM 1602 N N . LYS A 1 203 ? -5.354 -3.854 -20.018 1.00 94.81 203 LYS A N 1
ATOM 1603 C CA . LYS A 1 203 ? -5.785 -5.265 -20.008 1.00 94.81 203 LYS A CA 1
ATOM 1604 C C . LYS A 1 203 ? -5.057 -6.112 -21.055 1.00 94.81 203 LYS A C 1
ATOM 1606 O O . LYS A 1 203 ? -5.046 -7.335 -20.945 1.00 94.81 203 LYS A O 1
ATOM 1611 N N . THR A 1 204 ? -4.508 -5.476 -22.090 1.00 95.56 204 THR A N 1
ATOM 1612 C CA . THR A 1 204 ? -3.695 -6.145 -23.106 1.00 95.56 204 THR A CA 1
ATOM 1613 C C . THR A 1 204 ? -2.284 -6.378 -22.558 1.00 95.56 204 THR A C 1
ATOM 1615 O O . THR A 1 204 ? -1.626 -5.403 -22.203 1.00 95.56 204 THR A O 1
ATOM 1618 N N . PRO A 1 205 ? -1.802 -7.634 -22.524 1.00 94.19 205 PRO A N 1
ATOM 1619 C CA . PRO A 1 205 ? -0.428 -7.970 -22.163 1.00 94.19 205 PRO A CA 1
ATOM 1620 C C . PRO A 1 205 ? 0.634 -7.085 -22.817 1.00 94.19 205 PRO A C 1
ATOM 1622 O O . PRO A 1 205 ? 0.569 -6.860 -24.024 1.00 94.19 205 PRO A O 1
ATOM 1625 N N . PHE A 1 206 ? 1.660 -6.705 -22.049 1.00 94.94 206 PHE A N 1
ATOM 1626 C CA . PHE A 1 206 ? 2.822 -5.934 -22.522 1.00 94.94 206 PHE A CA 1
ATOM 1627 C C . PHE A 1 206 ? 2.505 -4.515 -23.023 1.00 94.94 206 PHE A C 1
ATOM 1629 O O . PHE A 1 206 ? 3.364 -3.886 -23.644 1.00 94.94 206 PHE A O 1
ATOM 1636 N N . GLU A 1 207 ? 1.306 -3.990 -22.766 1.00 95.69 207 GLU A N 1
ATOM 1637 C CA . GLU A 1 207 ? 0.931 -2.630 -23.139 1.00 95.69 207 GLU A CA 1
ATOM 1638 C C . GLU A 1 207 ? 0.686 -1.757 -21.911 1.00 95.69 207 GLU A C 1
ATOM 1640 O O . GLU A 1 207 ? -0.206 -2.014 -21.108 1.00 95.69 207 GLU A O 1
ATOM 1645 N N . GLU A 1 208 ? 1.395 -0.635 -21.835 1.00 95.38 208 GLU A N 1
ATOM 1646 C CA . GLU A 1 208 ? 1.181 0.396 -20.822 1.00 95.38 208 GLU A CA 1
ATOM 1647 C C . GLU A 1 208 ? 0.574 1.670 -21.407 1.00 95.38 208 GLU A C 1
ATOM 1649 O O . GLU A 1 208 ? 0.653 1.961 -22.605 1.00 95.38 208 GLU A O 1
ATOM 1654 N N . TYR A 1 209 ? -0.064 2.445 -20.541 1.00 95.81 209 TYR A N 1
ATOM 1655 C CA . TYR A 1 209 ? -0.422 3.819 -20.842 1.00 95.81 209 TYR A CA 1
ATOM 1656 C C . TYR A 1 209 ? 0.810 4.723 -20.732 1.00 95.81 209 TYR A C 1
ATOM 1658 O O . TYR A 1 209 ? 1.606 4.559 -19.805 1.00 95.81 209 TYR A O 1
ATOM 1666 N N . PRO A 1 210 ? 0.944 5.742 -21.598 1.00 94.38 210 PRO A N 1
ATOM 1667 C CA . PRO A 1 210 ? 1.941 6.788 -21.401 1.00 94.38 210 PRO A CA 1
ATOM 1668 C C . PRO A 1 210 ? 1.819 7.433 -20.012 1.00 94.38 210 PRO A C 1
ATOM 1670 O O . PRO A 1 210 ? 0.706 7.601 -19.497 1.00 94.38 210 PRO A O 1
ATOM 1673 N N . VAL A 1 211 ? 2.951 7.812 -19.416 1.00 91.62 211 VAL A N 1
ATOM 1674 C CA . VAL A 1 211 ? 2.995 8.647 -18.200 1.00 91.62 211 VAL A CA 1
ATOM 1675 C C . VAL A 1 211 ? 2.118 9.891 -18.406 1.00 91.62 211 VAL A C 1
ATOM 1677 O O . VAL A 1 211 ? 2.038 10.419 -19.516 1.00 91.62 211 VAL A O 1
ATOM 1680 N N . GLY A 1 212 ? 1.401 10.326 -17.368 1.00 92.75 212 GLY A N 1
ATOM 1681 C CA . GLY A 1 212 ? 0.484 11.470 -17.457 1.00 92.75 212 GLY A CA 1
ATOM 1682 C C . GLY A 1 212 ? -0.929 11.139 -17.960 1.00 92.75 212 GLY A C 1
ATOM 1683 O O . GLY A 1 212 ? -1.801 12.014 -17.984 1.00 92.75 212 GLY A O 1
ATOM 1684 N N . THR A 1 213 ? -1.213 9.890 -18.354 1.00 94.56 213 THR A N 1
ATOM 1685 C CA . THR A 1 213 ? -2.537 9.519 -18.882 1.00 94.56 213 THR A CA 1
ATOM 1686 C C . THR A 1 213 ? -3.611 9.507 -17.790 1.00 94.56 213 THR A C 1
ATOM 1688 O O . THR A 1 213 ? -3.691 8.594 -16.978 1.00 94.56 213 THR A O 1
ATOM 1691 N N . ARG A 1 214 ? -4.538 10.471 -17.837 1.00 93.94 214 ARG A N 1
ATOM 1692 C CA . ARG A 1 214 ? -5.646 10.584 -16.865 1.00 93.94 214 ARG A CA 1
ATOM 1693 C C . ARG A 1 214 ? -6.831 9.652 -17.131 1.00 93.94 214 ARG A C 1
ATOM 1695 O O . ARG A 1 214 ? -7.533 9.250 -16.202 1.00 93.94 214 ARG A O 1
ATOM 1702 N N . ARG A 1 215 ? -7.099 9.324 -18.400 1.00 94.69 215 ARG A N 1
ATOM 1703 C CA . ARG A 1 215 ? -8.236 8.484 -18.814 1.00 94.69 215 ARG A CA 1
ATOM 1704 C C . ARG A 1 215 ? -7.729 7.152 -19.355 1.00 94.69 215 ARG A C 1
ATOM 1706 O O . ARG A 1 215 ? -7.202 7.101 -20.459 1.00 94.69 215 ARG A O 1
ATOM 1713 N N . GLN A 1 216 ? -7.949 6.089 -18.589 1.00 94.88 216 GLN A N 1
ATOM 1714 C CA . GLN A 1 216 ? -7.466 4.736 -18.877 1.00 94.88 216 GLN A CA 1
ATOM 1715 C C . GLN A 1 216 ? -8.658 3.754 -18.945 1.00 94.88 216 GLN A C 1
ATOM 1717 O O . GLN A 1 216 ? -8.901 3.021 -17.990 1.00 94.88 216 GLN A O 1
ATOM 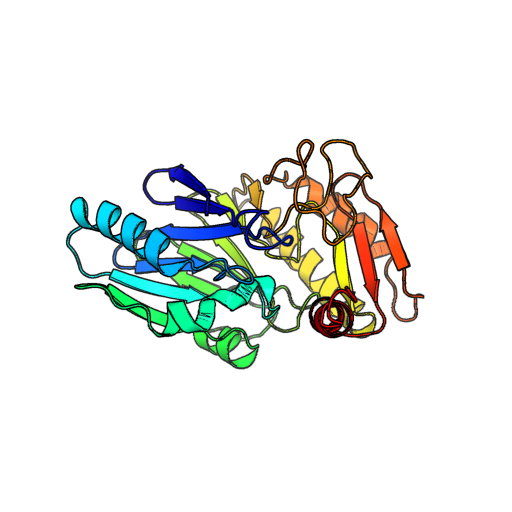1722 N N . PRO A 1 217 ? -9.483 3.781 -20.012 1.00 95.06 217 PRO A N 1
ATOM 1723 C CA . PRO A 1 217 ? -10.717 2.983 -20.081 1.00 95.06 217 PRO A CA 1
ATOM 1724 C C . PRO A 1 217 ? -10.461 1.466 -20.115 1.00 95.06 217 PRO A C 1
ATOM 1726 O O . PRO A 1 217 ? -11.295 0.684 -19.662 1.00 95.06 217 PRO A O 1
ATOM 1729 N N . ASP A 1 218 ? -9.288 1.068 -20.603 1.00 96.38 218 ASP A N 1
ATOM 1730 C CA . ASP A 1 218 ? -8.846 -0.319 -20.733 1.00 96.38 218 ASP A CA 1
ATOM 1731 C C . ASP A 1 218 ? -7.764 -0.672 -19.701 1.00 96.38 218 ASP A C 1
ATOM 1733 O O . ASP A 1 218 ? -6.881 -1.470 -19.995 1.00 96.38 218 ASP A O 1
ATOM 1737 N N . GLU A 1 219 ? -7.759 -0.031 -18.526 1.00 96.31 219 GLU A N 1
ATOM 1738 C CA . GLU A 1 219 ? -6.799 -0.331 -17.450 1.00 96.31 219 GLU A CA 1
ATOM 1739 C C . GLU A 1 219 ? -6.902 -1.784 -16.961 1.00 96.31 219 GLU A C 1
ATOM 1741 O O . GLU A 1 219 ? -7.995 -2.362 -16.906 1.00 96.31 219 GLU A O 1
ATOM 1746 N N . HIS A 1 220 ? -5.752 -2.378 -16.636 1.00 97.56 220 HIS A N 1
ATOM 1747 C CA . HIS A 1 220 ? -5.658 -3.693 -16.005 1.00 97.56 220 HIS A CA 1
ATOM 1748 C C . HIS A 1 220 ? -6.496 -3.727 -14.703 1.00 97.56 220 HIS A C 1
ATOM 1750 O O . HIS A 1 220 ? -6.665 -2.691 -14.062 1.00 97.56 220 HIS A O 1
ATOM 1756 N N . PRO A 1 221 ? -7.074 -4.866 -14.279 1.00 96.31 221 PRO A N 1
ATOM 1757 C CA . PRO A 1 221 ? -7.654 -4.970 -12.936 1.00 96.31 221 PRO A CA 1
ATOM 1758 C C . PRO A 1 221 ? -6.627 -4.650 -11.830 1.00 96.31 221 PRO A C 1
ATOM 1760 O O . PRO A 1 221 ? -5.430 -4.829 -12.015 1.00 96.31 221 PRO A O 1
ATOM 1763 N N . LEU A 1 222 ? -7.069 -4.200 -10.652 1.00 97.25 222 LEU A N 1
ATOM 1764 C CA . LEU A 1 222 ? -6.138 -3.946 -9.540 1.00 97.25 222 LEU A CA 1
ATOM 1765 C C . LEU A 1 222 ? -5.460 -5.239 -9.070 1.00 97.25 222 LEU A C 1
ATOM 1767 O O . LEU A 1 222 ? -4.270 -5.250 -8.767 1.00 97.25 222 LEU A O 1
ATOM 1771 N N . GLN A 1 223 ? -6.243 -6.312 -8.974 1.00 97.38 223 GLN A N 1
ATOM 1772 C CA . GLN A 1 223 ? -5.803 -7.542 -8.348 1.00 97.38 223 GLN A CA 1
ATOM 1773 C C . GLN A 1 223 ? -4.837 -8.334 -9.228 1.00 97.38 223 GLN A C 1
ATOM 1775 O O . GLN A 1 223 ? -5.120 -8.635 -10.391 1.00 97.38 223 GLN A O 1
ATOM 1780 N N . LEU A 1 224 ? -3.712 -8.719 -8.631 1.00 98.19 224 LEU A N 1
ATOM 1781 C CA . LEU A 1 224 ? -2.727 -9.616 -9.214 1.00 98.19 224 LEU A CA 1
ATOM 1782 C C . LEU A 1 224 ? -2.769 -10.968 -8.501 1.00 98.19 224 LEU A C 1
ATOM 1784 O O . LEU A 1 224 ? -2.915 -11.048 -7.280 1.00 98.19 224 LEU A O 1
ATOM 1788 N N . ASN A 1 225 ? -2.617 -12.040 -9.277 1.00 96.06 225 ASN A N 1
ATOM 1789 C CA . ASN A 1 225 ? -2.437 -13.384 -8.733 1.00 96.06 225 ASN A CA 1
ATOM 1790 C C . ASN A 1 225 ? -1.008 -13.559 -8.216 1.00 96.06 225 ASN A C 1
ATOM 1792 O O . ASN A 1 225 ? -0.077 -12.966 -8.758 1.00 96.06 225 ASN A O 1
ATOM 1796 N N . LEU A 1 226 ? -0.821 -14.467 -7.256 1.00 95.88 226 LEU A N 1
ATOM 1797 C CA . LEU A 1 226 ? 0.482 -14.776 -6.661 1.00 95.88 226 LEU A CA 1
ATOM 1798 C C . LE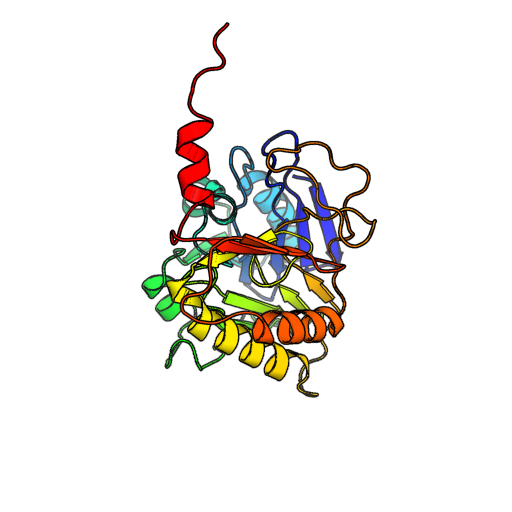U A 1 226 ? 1.562 -15.167 -7.692 1.00 95.88 226 LEU A C 1
ATOM 1800 O O . LEU A 1 226 ? 2.740 -14.876 -7.494 1.00 95.88 226 LEU A O 1
ATOM 1804 N N . SER A 1 227 ? 1.162 -15.755 -8.827 1.00 94.12 227 SER A N 1
ATOM 1805 C CA . SER A 1 227 ? 2.066 -16.130 -9.925 1.00 94.12 227 SER A CA 1
ATOM 1806 C C . SER A 1 227 ? 2.866 -14.957 -10.494 1.00 94.12 227 SER A C 1
ATOM 1808 O O . SER A 1 227 ? 3.904 -15.182 -11.112 1.00 94.12 227 SER A O 1
ATOM 1810 N N . ILE A 1 228 ? 2.421 -13.712 -10.279 1.00 95.94 228 ILE A N 1
ATOM 1811 C CA . ILE A 1 228 ? 3.187 -12.523 -10.659 1.00 95.94 228 ILE A CA 1
ATOM 1812 C C . ILE A 1 228 ? 4.591 -12.545 -10.052 1.00 95.94 228 ILE A C 1
ATOM 1814 O O . ILE A 1 228 ? 5.549 -12.196 -10.732 1.00 95.94 228 ILE A O 1
ATOM 1818 N N . LEU A 1 229 ? 4.740 -13.029 -8.814 1.00 96.25 229 LEU A N 1
ATOM 1819 C CA . LEU A 1 229 ? 6.027 -13.053 -8.121 1.00 96.25 229 LEU A CA 1
ATOM 1820 C C . LEU A 1 229 ? 7.032 -13.991 -8.803 1.00 96.25 229 LEU A C 1
ATOM 1822 O O . LEU A 1 229 ? 8.229 -13.722 -8.769 1.00 96.25 229 LEU A O 1
ATOM 1826 N N . ASP A 1 230 ? 6.568 -15.048 -9.477 1.00 93.06 230 ASP A N 1
ATOM 1827 C CA . ASP A 1 230 ? 7.441 -15.904 -10.289 1.00 93.06 230 ASP A CA 1
ATOM 1828 C C . ASP A 1 230 ? 7.915 -15.194 -11.564 1.00 93.06 230 ASP A C 1
ATOM 1830 O O . ASP A 1 230 ? 9.058 -15.371 -11.987 1.00 93.06 230 ASP A O 1
ATOM 1834 N N . ASP A 1 231 ? 7.060 -14.383 -12.190 1.00 91.94 231 ASP A N 1
ATOM 1835 C CA . ASP A 1 231 ? 7.444 -13.588 -13.361 1.00 91.94 231 ASP A CA 1
ATOM 1836 C C . ASP A 1 231 ? 8.387 -12.442 -12.985 1.00 91.94 231 ASP A C 1
ATOM 1838 O O . ASP A 1 231 ? 9.312 -12.130 -13.743 1.00 91.94 231 ASP A O 1
ATOM 1842 N N . MET A 1 232 ? 8.215 -11.876 -11.790 1.00 92.38 232 MET A N 1
ATOM 1843 C CA . MET A 1 232 ? 9.147 -10.907 -11.225 1.00 92.38 232 MET A CA 1
ATOM 1844 C C . MET A 1 232 ? 10.521 -11.527 -11.009 1.00 92.38 232 MET A C 1
ATOM 1846 O O . MET A 1 232 ? 11.486 -10.980 -11.534 1.00 92.38 232 MET A O 1
ATOM 1850 N N . GLU A 1 233 ? 10.621 -12.688 -10.351 1.00 90.06 233 GLU A N 1
ATOM 1851 C CA . GLU A 1 233 ? 11.898 -13.400 -10.153 1.00 90.06 233 GLU A CA 1
ATOM 1852 C C . GLU A 1 233 ? 12.631 -13.679 -11.472 1.00 90.06 233 GLU A C 1
ATOM 1854 O O . GLU A 1 233 ? 13.808 -13.349 -11.615 1.00 90.06 233 GLU A O 1
ATOM 1859 N N . LYS A 1 234 ? 11.927 -14.172 -12.501 1.00 86.88 234 LYS A N 1
ATOM 1860 C CA . LYS A 1 234 ? 12.520 -14.353 -13.843 1.00 86.88 234 LYS A CA 1
ATOM 1861 C C . LYS A 1 234 ? 13.054 -13.044 -14.429 1.00 86.88 234 LYS A C 1
ATOM 1863 O O . LYS A 1 234 ? 13.971 -13.049 -15.252 1.00 86.88 234 LYS A O 1
ATOM 1868 N N . GLY A 1 235 ? 12.435 -11.918 -14.082 1.00 84.62 235 GLY A N 1
ATOM 1869 C CA . GLY A 1 235 ? 12.906 -10.594 -14.459 1.00 84.62 235 GLY A CA 1
ATOM 1870 C C . GLY A 1 235 ? 14.131 -10.145 -13.667 1.00 84.62 235 GLY A C 1
ATOM 1871 O O . GLY A 1 235 ? 15.044 -9.578 -14.263 1.00 84.62 235 GLY A O 1
ATOM 1872 N N . LEU A 1 236 ? 14.194 -10.459 -12.371 1.00 87.94 236 LEU A N 1
ATOM 1873 C CA . LEU A 1 236 ? 15.322 -10.135 -11.492 1.00 87.94 236 LEU A CA 1
ATOM 1874 C C . LEU A 1 236 ? 16.635 -10.781 -11.948 1.00 87.94 236 LEU A C 1
ATOM 1876 O O . LEU A 1 236 ? 17.701 -10.185 -11.777 1.00 87.94 236 LEU A O 1
ATOM 1880 N N . ASP A 1 237 ? 16.585 -11.961 -12.567 1.00 85.75 237 ASP A N 1
ATOM 1881 C CA . ASP A 1 237 ? 17.763 -12.625 -13.151 1.00 85.75 237 ASP A CA 1
ATOM 1882 C C . ASP A 1 237 ? 18.399 -11.830 -14.298 1.00 85.75 237 ASP A C 1
ATOM 1884 O O . ASP A 1 237 ? 19.593 -11.962 -14.570 1.00 85.75 237 ASP A O 1
ATOM 1888 N N . LYS A 1 238 ? 17.624 -10.960 -14.955 1.00 85.12 238 LYS A N 1
ATOM 1889 C CA . LYS A 1 238 ? 18.119 -10.076 -16.020 1.00 85.12 238 LYS A CA 1
ATOM 1890 C C . LYS A 1 238 ? 18.800 -8.823 -15.461 1.00 85.12 238 LYS A C 1
ATOM 1892 O O . LYS A 1 238 ? 19.543 -8.159 -16.186 1.00 85.12 238 LYS A O 1
ATOM 1897 N N . LEU A 1 239 ? 18.559 -8.504 -14.189 1.00 86.75 239 LEU A N 1
ATOM 1898 C CA . LEU A 1 239 ? 19.102 -7.329 -13.518 1.00 86.75 239 LEU A CA 1
ATOM 1899 C C . LEU A 1 239 ? 20.483 -7.634 -12.933 1.00 86.75 239 LEU A C 1
ATOM 1901 O O . LEU A 1 239 ? 20.668 -8.606 -12.192 1.00 86.75 239 LEU A O 1
ATOM 1905 N N . HIS A 1 240 ? 21.449 -6.771 -13.235 1.00 87.56 240 HIS A N 1
ATOM 1906 C CA . HIS A 1 240 ? 22.811 -6.870 -12.723 1.00 87.56 240 HIS A CA 1
ATOM 1907 C C . HIS A 1 240 ? 23.404 -5.485 -12.471 1.00 87.56 240 HIS A C 1
ATOM 1909 O O . HIS A 1 240 ? 23.103 -4.517 -13.168 1.00 87.56 240 HIS A O 1
ATOM 1915 N N . VAL A 1 241 ? 24.274 -5.400 -11.464 1.00 84.44 241 VAL A N 1
ATOM 1916 C CA . VAL A 1 241 ? 25.008 -4.169 -11.155 1.00 84.44 241 VAL A CA 1
ATOM 1917 C C . VAL A 1 241 ? 25.857 -3.773 -12.365 1.00 84.44 241 VAL A C 1
ATOM 1919 O O . VAL A 1 241 ? 26.582 -4.601 -12.915 1.00 84.44 241 VAL A O 1
ATOM 1922 N N . GLY A 1 242 ? 25.761 -2.507 -12.772 1.00 81.31 242 GLY A N 1
ATOM 1923 C CA . GLY A 1 242 ? 26.467 -1.974 -13.942 1.00 81.31 242 GLY A CA 1
ATOM 1924 C C . GLY A 1 242 ? 25.718 -2.115 -15.269 1.00 81.31 242 GLY A C 1
ATOM 1925 O O . GLY A 1 242 ? 26.283 -1.772 -16.306 1.00 81.31 242 GLY A O 1
ATOM 1926 N N . MET A 1 243 ? 24.466 -2.589 -15.261 1.00 87.31 243 MET A N 1
ATOM 1927 C CA . MET A 1 243 ? 23.619 -2.548 -16.454 1.00 87.31 243 MET A CA 1
ATOM 1928 C C . MET A 1 243 ? 23.297 -1.108 -16.879 1.00 87.31 243 MET A C 1
ATOM 1930 O O . MET A 1 243 ? 23.310 -0.184 -16.066 1.00 87.31 243 MET A O 1
ATOM 1934 N N . ASN A 1 244 ? 22.968 -0.923 -18.158 1.00 88.38 244 ASN A N 1
ATOM 1935 C CA . ASN A 1 244 ? 22.480 0.365 -18.645 1.00 88.38 244 ASN A CA 1
ATOM 1936 C C . ASN A 1 244 ? 21.027 0.604 -18.192 1.00 88.38 244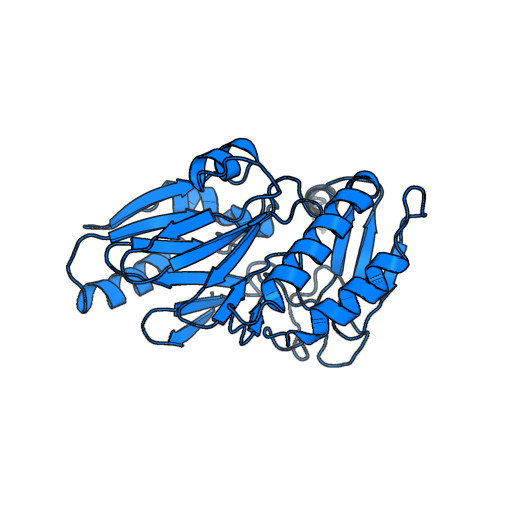 ASN A C 1
ATOM 1938 O O . ASN A 1 244 ? 20.257 -0.359 -18.121 1.00 88.38 244 ASN A O 1
ATOM 1942 N N . PRO A 1 245 ? 20.633 1.869 -17.954 1.00 89.06 245 PRO A N 1
ATOM 1943 C CA . PRO A 1 245 ? 19.235 2.244 -17.778 1.00 89.06 245 PRO A CA 1
ATOM 1944 C C . PRO A 1 245 ? 18.377 1.786 -18.953 1.00 89.06 245 PRO A C 1
ATOM 1946 O O . PRO A 1 245 ? 18.841 1.723 -20.096 1.00 89.06 245 PRO A O 1
ATOM 1949 N N . GLY A 1 246 ? 17.111 1.507 -18.681 1.00 90.94 246 GLY A N 1
ATOM 1950 C CA . GLY A 1 246 ? 16.179 1.075 -19.708 1.00 90.94 246 GLY A CA 1
ATOM 1951 C C . GLY A 1 246 ? 14.936 0.427 -19.132 1.00 90.94 246 GLY A C 1
ATOM 1952 O O . GLY A 1 246 ? 14.753 0.353 -17.920 1.00 90.94 246 GLY A O 1
ATOM 1953 N N . GLN A 1 247 ? 14.090 -0.061 -20.032 1.00 91.62 247 GLN A N 1
ATOM 1954 C CA . GLN A 1 247 ? 12.823 -0.679 -19.680 1.00 91.62 247 GLN A CA 1
ATOM 1955 C C . GLN A 1 247 ? 12.769 -2.126 -20.166 1.00 91.62 247 GLN A C 1
ATOM 1957 O O . GLN A 1 247 ? 13.145 -2.425 -21.302 1.00 91.62 247 GLN A O 1
ATOM 1962 N N . ILE A 1 248 ? 12.286 -3.028 -19.313 1.00 91.88 248 ILE A N 1
ATOM 1963 C CA . ILE A 1 248 ? 12.065 -4.436 -19.657 1.00 91.88 248 ILE A CA 1
ATOM 1964 C C . ILE A 1 248 ? 10.582 -4.746 -19.469 1.00 91.88 248 ILE A C 1
ATOM 1966 O O . ILE A 1 248 ? 10.080 -4.727 -18.349 1.00 91.88 248 ILE A O 1
ATOM 1970 N N . MET A 1 249 ? 9.891 -5.050 -20.567 1.00 92.81 249 MET A N 1
ATOM 1971 C CA . MET A 1 249 ? 8.452 -5.327 -20.562 1.00 92.81 249 MET A CA 1
ATOM 1972 C C . MET A 1 249 ? 8.138 -6.769 -20.153 1.00 92.81 249 MET A C 1
ATOM 1974 O O . MET A 1 249 ? 8.761 -7.717 -20.641 1.00 92.81 249 MET A O 1
ATOM 1978 N N . PHE A 1 250 ? 7.117 -6.924 -19.313 1.00 93.44 250 PHE A N 1
ATOM 1979 C CA . PHE A 1 250 ? 6.484 -8.189 -18.947 1.00 93.44 250 PHE A CA 1
ATOM 1980 C C . PHE A 1 250 ? 4.985 -8.105 -19.233 1.00 93.44 250 PHE A C 1
ATOM 1982 O O . PHE A 1 250 ? 4.462 -7.067 -19.632 1.00 93.44 250 PHE A O 1
ATOM 1989 N N . LYS A 1 251 ? 4.293 -9.233 -19.062 1.00 93.06 251 LYS A N 1
ATOM 1990 C CA . LYS A 1 251 ? 2.862 -9.334 -19.344 1.00 93.06 251 LYS A CA 1
ATOM 1991 C C . LYS A 1 251 ? 2.042 -8.355 -18.502 1.00 93.06 251 LYS A C 1
ATOM 1993 O O . LYS A 1 251 ? 1.164 -7.704 -19.051 1.00 93.06 251 LYS A O 1
ATOM 1998 N N . GLU A 1 252 ? 2.337 -8.303 -17.206 1.00 93.56 252 GLU A N 1
ATOM 1999 C CA . GLU A 1 252 ? 1.528 -7.600 -16.206 1.00 93.56 252 GLU A CA 1
ATOM 2000 C C . GLU A 1 252 ? 2.234 -6.362 -15.637 1.00 93.56 252 GLU A C 1
ATOM 2002 O O . GLU A 1 252 ? 1.648 -5.662 -14.830 1.00 93.56 252 GLU A O 1
ATOM 2007 N N . PHE A 1 253 ? 3.494 -6.097 -15.991 1.00 95.00 253 PHE A N 1
ATOM 2008 C CA . PHE A 1 253 ? 4.286 -4.985 -15.452 1.00 95.00 253 PHE A CA 1
ATOM 2009 C C . PHE A 1 253 ? 5.475 -4.678 -16.374 1.00 95.00 253 PHE A C 1
ATOM 2011 O O . PHE A 1 253 ? 5.739 -5.401 -17.338 1.00 95.00 253 PHE A O 1
ATOM 2018 N N . SER A 1 254 ? 6.236 -3.635 -16.068 1.00 94.00 254 SER A N 1
ATOM 2019 C CA . SER A 1 254 ? 7.533 -3.374 -16.689 1.00 94.00 254 SER A CA 1
ATOM 2020 C C . SER A 1 254 ? 8.567 -2.979 -15.634 1.00 94.00 254 SER A C 1
ATOM 2022 O O . SER A 1 254 ? 8.233 -2.326 -14.654 1.00 94.00 254 SER A O 1
ATOM 2024 N N . TRP A 1 255 ? 9.820 -3.408 -15.795 1.00 91.75 255 TRP A N 1
ATOM 2025 C CA . TRP A 1 255 ? 10.933 -2.883 -14.997 1.00 91.75 255 TRP A CA 1
ATOM 2026 C C . TRP A 1 255 ? 11.425 -1.600 -15.642 1.00 91.75 255 TRP A C 1
ATOM 2028 O O . TRP A 1 255 ? 11.758 -1.639 -16.826 1.00 91.75 255 TRP A O 1
ATOM 2038 N N . VAL A 1 256 ? 11.532 -0.511 -14.885 1.00 91.69 256 VAL A N 1
ATOM 2039 C CA . VAL A 1 256 ? 12.165 0.732 -15.340 1.00 91.69 256 VAL A CA 1
ATOM 2040 C C . VAL A 1 256 ? 13.426 0.958 -14.513 1.00 91.69 256 VAL A C 1
ATOM 2042 O O . VAL A 1 256 ? 13.366 1.288 -13.335 1.00 91.69 256 VAL A O 1
ATOM 2045 N N . ILE A 1 257 ? 14.583 0.709 -15.124 1.00 90.19 257 ILE A N 1
ATOM 2046 C CA . ILE A 1 257 ? 15.894 0.816 -14.487 1.00 90.19 257 ILE A CA 1
ATOM 2047 C C . ILE A 1 257 ? 16.460 2.209 -14.749 1.00 90.19 257 ILE A C 1
ATOM 2049 O O . ILE A 1 257 ? 16.615 2.602 -15.908 1.00 90.19 257 ILE A O 1
ATOM 2053 N N . GLU A 1 258 ? 16.823 2.929 -13.688 1.00 84.62 258 GLU A N 1
ATOM 2054 C CA . GLU A 1 258 ? 17.177 4.350 -13.768 1.00 84.62 258 GLU A CA 1
ATOM 2055 C C . GLU A 1 258 ? 18.492 4.691 -13.055 1.00 84.62 258 GLU A C 1
ATOM 2057 O O . GLU A 1 258 ? 18.919 4.022 -12.114 1.00 84.62 258 GLU A O 1
ATOM 2062 N N . VAL A 1 259 ? 19.158 5.757 -13.519 1.00 69.62 259 VAL A N 1
ATOM 2063 C CA . VAL A 1 259 ? 20.446 6.220 -12.965 1.00 69.62 259 VAL A CA 1
ATOM 2064 C C . VAL A 1 259 ? 20.275 6.890 -11.602 1.00 69.62 259 VAL A C 1
ATOM 2066 O O . VAL A 1 259 ? 21.175 6.810 -10.767 1.00 69.62 259 VAL A O 1
ATOM 2069 N N . THR A 1 260 ? 19.148 7.568 -11.380 1.00 60.16 260 THR A N 1
ATOM 2070 C CA . THR A 1 260 ? 18.887 8.359 -10.175 1.00 60.16 260 THR A CA 1
ATOM 2071 C C . THR A 1 260 ? 17.889 7.661 -9.256 1.00 60.16 260 THR A C 1
ATOM 2073 O O . THR A 1 260 ? 17.029 6.902 -9.689 1.00 60.16 260 THR A O 1
ATOM 2076 N N . ASN A 1 261 ? 17.994 7.942 -7.956 1.00 53.75 261 ASN A N 1
ATOM 2077 C CA . ASN A 1 261 ? 17.140 7.357 -6.918 1.00 53.75 261 ASN A CA 1
ATOM 2078 C C . ASN A 1 261 ? 15.688 7.882 -6.926 1.00 53.75 261 ASN A C 1
ATOM 2080 O O . ASN A 1 261 ? 14.972 7.607 -5.969 1.00 53.75 261 ASN A O 1
ATOM 2084 N N . ASN A 1 262 ? 15.276 8.726 -7.885 1.00 51.19 262 ASN A N 1
ATOM 2085 C CA . ASN A 1 262 ? 14.143 9.621 -7.630 1.00 51.19 262 ASN A CA 1
ATOM 2086 C C . ASN A 1 262 ? 13.451 10.256 -8.856 1.00 51.19 262 ASN A C 1
ATOM 2088 O O . ASN A 1 262 ? 12.873 11.332 -8.704 1.00 51.19 262 ASN A O 1
ATOM 2092 N N . MET A 1 263 ? 13.436 9.657 -10.057 1.00 48.19 263 MET A N 1
ATOM 2093 C CA . MET A 1 263 ? 12.804 10.355 -11.195 1.00 48.19 263 MET A CA 1
ATOM 2094 C C . MET A 1 263 ? 11.305 10.636 -11.013 1.00 48.19 263 MET A C 1
ATOM 2096 O O . MET A 1 263 ? 10.858 11.690 -11.458 1.00 48.19 263 MET A O 1
ATOM 2100 N N . ARG A 1 264 ? 10.542 9.822 -10.263 1.00 52.62 264 ARG A N 1
ATOM 2101 C CA . ARG A 1 264 ? 9.163 10.200 -9.882 1.00 52.62 264 ARG A CA 1
ATOM 2102 C C . ARG A 1 264 ? 9.090 11.524 -9.116 1.00 52.62 264 ARG A C 1
ATOM 2104 O O . ARG A 1 264 ? 8.113 12.251 -9.262 1.00 52.62 264 ARG A O 1
ATOM 2111 N N . GLN A 1 265 ? 10.120 11.887 -8.345 1.00 47.69 265 GLN A N 1
ATOM 2112 C CA . GLN A 1 265 ? 10.238 13.223 -7.745 1.00 47.69 265 GLN A CA 1
ATOM 2113 C C . GLN A 1 265 ? 10.733 14.279 -8.752 1.00 47.69 265 GLN A C 1
ATOM 2115 O O . GLN A 1 265 ? 10.303 15.432 -8.684 1.00 47.69 265 GLN A O 1
ATOM 2120 N N . GLU A 1 266 ? 11.617 13.916 -9.689 1.00 38.47 266 GLU A N 1
ATOM 2121 C CA . GLU A 1 266 ? 12.199 14.836 -10.684 1.00 38.47 266 GLU A CA 1
ATOM 2122 C C . GLU A 1 266 ? 11.242 15.196 -11.834 1.00 38.47 266 GLU A C 1
ATOM 2124 O O . GLU A 1 266 ? 11.331 16.305 -12.363 1.00 38.47 266 GLU A O 1
ATOM 2129 N N . TRP A 1 267 ? 10.263 14.351 -12.183 1.00 46.34 267 TRP A N 1
ATOM 2130 C CA . TRP A 1 267 ? 9.210 14.674 -13.167 1.00 46.34 267 TRP A CA 1
ATOM 2131 C C . TRP A 1 267 ? 8.397 15.914 -12.780 1.00 46.34 267 TRP A C 1
ATOM 2133 O O . TRP A 1 267 ? 7.871 16.625 -13.636 1.00 46.34 267 TRP A O 1
ATOM 2143 N N . ARG A 1 268 ? 8.420 16.273 -11.493 1.00 45.16 268 ARG A N 1
ATOM 2144 C CA . ARG A 1 268 ? 7.876 17.525 -10.971 1.00 45.16 268 ARG A CA 1
ATOM 2145 C C . ARG A 1 268 ? 8.592 18.780 -11.489 1.00 45.16 268 ARG A C 1
ATOM 2147 O O . ARG A 1 268 ? 7.970 19.836 -11.521 1.00 45.16 268 ARG A O 1
ATOM 2154 N N . HIS A 1 269 ? 9.869 18.712 -11.878 1.00 38.25 269 HIS A N 1
ATOM 2155 C CA . HIS A 1 269 ? 10.587 19.888 -12.391 1.00 38.25 269 HIS A CA 1
ATOM 2156 C C . HIS A 1 269 ? 10.200 20.247 -13.830 1.00 38.25 269 HIS A C 1
ATOM 2158 O O . HIS A 1 269 ? 10.228 21.424 -14.181 1.00 38.25 269 HIS A O 1
ATOM 2164 N N . ASN A 1 270 ? 9.795 19.272 -14.648 1.00 38.75 270 ASN A N 1
ATOM 2165 C CA . ASN A 1 270 ? 9.477 19.528 -16.055 1.00 38.75 270 ASN A CA 1
ATOM 2166 C C . ASN A 1 270 ? 8.004 19.906 -16.289 1.00 38.75 270 ASN A C 1
ATOM 2168 O O . ASN A 1 270 ? 7.729 20.674 -17.208 1.00 38.75 270 ASN A O 1
ATOM 2172 N N . ASP A 1 271 ? 7.083 19.482 -15.417 1.00 39.78 271 ASP A N 1
ATOM 2173 C CA . ASP A 1 271 ? 5.654 19.835 -15.506 1.00 39.78 271 ASP A CA 1
ATOM 2174 C C . ASP A 1 271 ? 5.283 21.152 -14.788 1.00 39.78 271 ASP A C 1
ATOM 2176 O O . ASP A 1 271 ? 4.122 21.565 -14.792 1.00 39.78 271 ASP A O 1
ATOM 2180 N N . GLN A 1 272 ? 6.259 21.850 -14.188 1.00 36.53 272 GLN A N 1
ATOM 2181 C CA . GLN A 1 272 ? 6.090 23.221 -13.675 1.00 36.53 272 GLN A CA 1
ATOM 2182 C C . GLN A 1 272 ? 6.470 24.320 -14.677 1.00 36.53 272 GLN A C 1
ATOM 2184 O O . GLN A 1 272 ? 6.403 25.504 -14.334 1.00 36.53 272 GLN A O 1
ATOM 2189 N N . LEU A 1 273 ? 6.813 23.981 -15.923 1.00 30.92 273 LEU A N 1
ATOM 2190 C CA . LEU A 1 273 ? 6.800 24.994 -16.972 1.00 30.92 273 LEU A CA 1
ATOM 2191 C C . LEU A 1 273 ? 5.336 25.396 -17.207 1.00 30.92 273 LEU A C 1
ATOM 2193 O O . LEU A 1 273 ? 4.523 24.531 -17.542 1.00 30.92 273 LEU A O 1
ATOM 2197 N N . PRO A 1 274 ? 4.959 26.675 -17.009 1.00 29.22 274 PRO A N 1
ATOM 2198 C CA . PRO A 1 274 ? 3.614 27.109 -17.339 1.00 29.22 274 PRO A CA 1
ATOM 2199 C C . PRO A 1 274 ? 3.367 26.752 -18.801 1.00 29.22 274 PRO A C 1
ATOM 2201 O O . PRO A 1 274 ? 4.227 27.007 -19.647 1.00 29.22 274 PRO A O 1
ATOM 2204 N N . LEU A 1 275 ? 2.207 26.154 -19.088 1.00 33.56 275 LEU A N 1
ATOM 2205 C CA . LEU A 1 275 ? 1.706 26.044 -20.452 1.00 33.56 275 LEU A CA 1
ATOM 2206 C C . LEU A 1 275 ? 1.780 27.450 -21.045 1.00 33.56 275 LEU A C 1
ATOM 2208 O O . LEU A 1 275 ? 1.030 28.339 -20.638 1.00 33.56 275 LEU A O 1
ATOM 2212 N N . SER A 1 276 ? 2.755 27.674 -21.926 1.00 30.23 276 SER A N 1
ATOM 2213 C CA . SER A 1 276 ? 2.846 28.914 -22.676 1.00 30.23 276 SER A CA 1
ATOM 2214 C C . SER A 1 276 ? 1.538 29.045 -23.446 1.00 30.23 276 SER A C 1
ATOM 2216 O O . SER A 1 276 ? 1.173 28.130 -24.186 1.00 30.23 276 SER A O 1
ATOM 2218 N N . THR A 1 277 ? 0.842 30.146 -23.176 1.00 36.94 277 THR A N 1
ATOM 2219 C CA . THR A 1 277 ? -0.412 30.587 -23.802 1.00 36.94 277 THR A CA 1
ATOM 2220 C C . THR A 1 277 ? -0.424 30.436 -25.312 1.00 36.94 277 THR A C 1
ATOM 2222 O O . THR A 1 277 ? 0.610 30.802 -25.920 1.00 36.94 277 THR A O 1
#

Secondary structure (DSSP, 8-state):
-EEEEEETTEEEEE--TTT-SS--EEEEEE-SSEEEEE--BSTT---HHHHHHHHHHHHHH--S-EEEEEE-S-SSHHHHTTHHHHHT--BTTEEEEE--SSHHHHHHHTT-SSTTT--EEEE-SS-EEEEEE-TTSSTT-EEEEETTTTEEEEETSSSSSEEEEEGGGHHHHHHHHHHHHHHHTSTT----EEEES---BBSSTT-BPPTT----TTBPPSEE-TTHHHHHHHHHTT--TTPPPEEEE-SS-EEEEESSTTHHHHHHHHTTS----

pLDDT: mean 92.35, std 13.87, range [29.22, 98.94]

Solvent-accessible surface area (backbone atoms only — not comparable to full-atom values): 14772 Å² total; per-residue (Å²): 101,50,80,43,72,79,50,98,46,35,35,44,32,36,36,46,38,87,54,31,46,71,34,23,45,28,40,42,40,53,40,52,54,23,31,39,33,39,31,35,24,25,58,79,40,69,47,55,68,61,50,51,50,54,50,50,59,53,34,75,82,42,80,66,58,32,37,39,34,39,37,48,33,34,64,53,60,55,29,48,51,20,43,76,53,59,76,65,55,79,52,93,63,44,46,75,47,78,42,53,63,40,48,68,40,42,35,61,66,56,62,55,87,48,85,67,80,52,72,35,68,53,74,25,65,82,34,50,27,41,40,36,44,37,30,23,58,41,83,47,15,28,28,40,36,33,71,84,75,16,40,34,37,27,25,72,77,48,41,32,22,71,34,54,34,21,54,91,25,50,68,52,29,48,54,23,51,55,49,50,44,53,55,60,70,32,90,92,44,70,68,66,32,37,33,30,27,47,68,38,18,33,65,52,68,64,39,67,59,64,86,79,54,43,79,63,94,56,48,35,72,71,70,36,57,76,69,53,53,59,58,48,52,66,50,49,75,75,60,60,86,88,63,80,66,48,75,49,82,37,62,62,32,27,44,34,37,31,90,54,84,45,57,87,66,51,55,59,68,68,71,66,58,72,82,79,128

Nearest PDB structures (foldseek):
  5b3r-assembly1_A  TM=6.629E-01  e=8.180E-09  Pseudomonas aeruginosa
  2xf4-assembly1_A-2  TM=5.685E-01  e=3.716E-08  Salmonella enterica
  1xm8-assembly2_B  TM=5.923E-01  e=6.031E-08  Arabidopsis thaliana
  5ve4-assembly2_B  TM=6.333E-01  e=3.490E-07  Paraburkholderia phytofirmans PsJN
  5ve3-assembly2_A  TM=5.951E-01  e=3.490E-07  Paraburkholderia phytofirmans PsJN

Sequence (277 aa):
MQVHAYNNDTYILRQSGLTDYEKPFLYLLFGHGKVYLLDTGSLNGHPAPIIANIIADYKAANPAPLELIVGHSHSHWDHVAGDPEMKNFSMPGVTTRFIAPDLESVIQGYSFQSWPVDTTILDLGSRKLDVIPLPGHTPDAIAIYDRQTGLLLTGDSVYPGRIYLPLNAITIFKESHSRLRRFAFDPAHDIQWILGCHIEQKKTPFEEYPVGTRRQPDEHPLQLNLSILDDMEKGLDKLHVGMNPGQIMFKEFSWVIEVTNNMRQEWRHNDQLPLST

Foldseek 3Di:
DDWDCPDLFKIWDWAALVQPQQRWIWIWGADQQEIEIEFQFAGRRQCQVVVQVSVVVNCVVVVAAHEYEYDYQADFRRRCVRVVVLVVRDDPSYHYDYQDRDQVSLCVVQVPPDPQQDWGWDPNDRWIWIWHDQPFLHNRGIWIQTQVPLEIEGALLDWQEEREGELVRLVSNLVSLVSVLCVSPPPVGDHPWYFYTGWQAFCFFQHGDPPSDSDRPRTDDRTDDSCVSVVVNVVSVVRDRPDDFDWAGGGRYIYGYDNDSPVSPVVVVVVPPPPDD

Mean predicted aligned error: 4.78 Å

Organism: NCBI:txid50376